Protein 3HVM (pdb70)

InterPro domains:
  IPR007466 Peptidyl-arginine deiminase, Porphyromonas-type [PF04371] (3-329)
  IPR007466 Peptidyl-arginine deiminase, Porphyromonas-type [PTHR31377] (3-329)

Organism: Helicobacter pylori (strain J99 / ATCC 700824) (NCBI:txid85963)

Solvent-accessible surface area: 13760 Å² total; per-residue (Å²): 172,50,69,22,11,0,16,67,48,188,7,100,7,0,1,0,0,2,0,2,96,95,23,77,1,39,202,37,22,163,73,0,31,112,14,0,21,74,0,0,87,17,0,24,164,29,10,138,1,11,0,1,0,16,68,104,7,91,89,0,73,93,58,1,112,121,33,119,40,28,101,27,0,82,2,30,2,25,28,2,15,0,9,5,6,6,2,4,10,0,49,46,136,66,93,45,24,6,0,15,9,19,5,23,0,18,4,118,98,94,106,16,94,44,1,62,79,0,2,133,54,0,78,80,99,38,46,10,150,56,76,40,61,118,11,106,44,28,8,1,5,0,0,4,13,10,8,11,34,10,1,3,0,0,0,25,43,1,10,66,44,150,60,11,12,80,141,49,103,70,111,21,2,42,76,9,0,90,138,19,1,9,7,128,34,17,12,45,2,51,99,5,69,7,107,22,31,41,15,39,11,2,0,1,12,0,0,1,2,5,45,103,64,0,0,0,8,0,2,5,92,72,164,143,24,90,4,53,82,19,2,51,101,0,26,85,37,1,113,94,15,78,32,73,94,154,58,82,15,97,45,12,64,2,56,11,7,161,40,50,114,30,133,112,124,115,27,9,10,9,1,0,0,0,0,0,3,1,49,84,0,0,0,0,0,19,2,136,14,134,50,18,66,109,5,32,82,37,0,94,135,52,17,140,51,98,18,43,28,7,78,0,44,14,0,1,89,58,55,10,4,0,2,13,0,0,8,12,13,27

Nearest PDB structures (foldseek):
  2cmu-assembly1_A  TM=1.002E+00  e=1.255E-71  Helicobacter pylori 26695
  1zbr-assembly1_B  TM=9.447E-01  e=1.029E-40  Porphyromonas gingivalis W83
  6nib-assembly1_A-2  TM=9.329E-01  e=1.245E-33  Medicago truncatula
  6nic-assembly2_D  TM=9.179E-01  e=2.427E-31  Medicago truncatula
  2q3u-assembly2_B  TM=9.312E-01  e=1.951E-30  Arabidopsis thaliana

Foldseek 3Di:
DKAFAALLDAFAEKEKEQDDCLEVCVVPVVVSNVQVLVLQLVQLVFHQYEYAYALPRPVSCVSFVPRPSYHYDPFHWRDIQCQFQPWGWMQDVNFIETELEAEQPLLPPDDGVRSSCVVVRCVVVPNAPGHYHYDDFATTNLQWGGQRPQEIEGECLRQVDCSTHVVDDPVRSVVCCCVVRVHPYYQYDYFFDFFLARNSRRCLQAWYAPHNQAIEGEAAPPPVDPRHPRNVSRVVSLQPDAHPVRHRGHYHYDYFADWDADPVGGTFGGGQSLWRNGHLEIETEDAPGPCRVVNQVSVVVVDPGHYHYRYFNVVRVNRDGDNSSIDTHD

Secondary structure (DSSP, 8-state):
-EEEPPTTS--SEEEEE---SSSGGGGGHHHHHHHHHHHHHHHHTTSEEEEEE-TT-HHHHHHHHT-TTEEEEE---SSS-HHHHSPEEEEETTEEEEEEEEP-HHHHTS--TTGGGHHHHHHHTT---S-EEEEEEE--GGGEEE-SSSEEEEEHHHHT-TTTSTTS-HHHHHHHHHHHH--SEEEEE-----TT--SS--GGGTEEEEETTEEEEEE---TTSTTHHHHHHHHHHHHH-B-TTSPBPEEEEEE--S--B-TT-PBP---TT--EEETTEEEEEE-S-TTHHHHHHHHHTT-SSEEEEEE-HHHHHTT--GGGG-EEE-

CATH classification: 3.75.10.10

Sequence (330 aa):
MKRMLAEFEKIQAILMAFPHEFSDWAYCIKEARESFLNIIQTIAKHAKVLVCVHTNDTIGYEMLKNLPGVEIAKVDTNDTWARDFGAISIENHGVLECLDFGFNGWGLKYPSNLDNQVNFKLKSLGFLKHPLKTMPYVLEGGSIESDGAGSILTNTQCLLEKNRNPHLNQNGIETMLKKELGAKQVLWYSYGYLKGDDTDSHTDTLARFLDKDTIVYSACEDKNDEHYTALKKMQEELKTFKKLDKTPYKLIPLEIPKAIFDENQQRLPATYVNFLLCNDALIVPTYNDPKDALILETLKQHTPLEVIGVDCNTLIKQHGSLHCVTMQLY

B-factor: mean 23.22, std 6.37, range [4.69, 60.03]

Structure (mmCIF, N/CA/C/O backbone):
data_3HVM
#
_entry.id   3HVM
#
_cell.length_a   52.082
_cell.length_b   52.082
_cell.length_c   246.398
_cell.angle_alpha   90.000
_cell.angle_beta   90.000
_cell.angle_gamma   120.000
#
_symmetry.space_group_name_H-M   'P 32 2 1'
#
loop_
_entity.id
_entity.type
_entity.pdbx_description
1 polymer 'AGMATINE DEIMINASE'
2 water water
#
loop_
_atom_site.group_PDB
_atom_site.id
_atom_site.type_symbol
_atom_site.label_atom_id
_atom_site.label_alt_id
_atom_site.label_comp_id
_atom_site.label_asym_id
_atom_site.label_entity_id
_atom_site.label_seq_id
_atom_site.pdbx_PDB_ins_code
_atom_site.Cartn_x
_atom_site.Cartn_y
_atom_site.Cartn_z
_atom_site.occupancy
_atom_site.B_iso_or_equiv
_atom_site.auth_seq_id
_atom_site.auth_comp_id
_atom_site.auth_asym_id
_atom_site.auth_atom_id
_atom_site.pdbx_PDB_model_num
ATOM 1 N N . MET A 1 1 ? -25.191 -20.606 -15.823 1.00 32.54 1 MET A N 1
ATOM 2 C CA . MET A 1 1 ? -24.643 -19.995 -17.081 1.00 32.97 1 MET A CA 1
ATOM 3 C C . MET A 1 1 ? -24.288 -18.506 -16.932 1.00 31.27 1 MET A C 1
ATOM 4 O O . MET A 1 1 ? -25.065 -17.623 -17.319 1.00 31.71 1 MET A O 1
ATOM 9 N N . LYS A 1 2 ? -23.113 -18.225 -16.392 1.00 29.49 2 LYS A N 1
ATOM 10 C CA . LYS A 1 2 ? -22.700 -16.833 -16.241 1.00 27.50 2 LYS A CA 1
ATOM 11 C C . LYS A 1 2 ? -21.720 -16.371 -17.330 1.00 26.30 2 LYS A C 1
ATOM 12 O O . LYS A 1 2 ? -21.041 -17.189 -17.940 1.00 25.89 2 LYS A O 1
ATOM 18 N N . ARG A 1 3 ? -21.691 -15.070 -17.605 1.00 23.81 3 ARG A N 1
ATOM 19 C CA . ARG A 1 3 ? -20.755 -14.528 -18.597 1.00 23.00 3 ARG A CA 1
ATOM 20 C C . ARG A 1 3 ? -20.337 -13.093 -18.245 1.00 22.50 3 ARG A C 1
ATOM 21 O O . ARG A 1 3 ? -21.138 -12.302 -17.771 1.00 23.04 3 ARG A O 1
ATOM 29 N N . MET A 1 4 ? -19.074 -12.772 -18.451 1.00 22.62 4 MET A N 1
ATOM 30 C CA . MET A 1 4 ? -18.594 -11.435 -18.158 1.00 22.69 4 MET A CA 1
ATOM 31 C C . MET A 1 4 ? -18.968 -10.607 -19.376 1.00 21.33 4 MET A C 1
ATOM 32 O O . MET A 1 4 ? -18.581 -10.952 -20.482 1.00 21.99 4 MET A O 1
ATOM 37 N N . LEU A 1 5 ? -19.776 -9.563 -19.214 1.00 20.92 5 LEU A N 1
ATOM 38 C CA . LEU A 1 5 ? -20.124 -8.748 -20.385 1.00 19.73 5 LEU A CA 1
ATOM 39 C C . LEU A 1 5 ? -18.874 -8.056 -21.003 1.00 19.78 5 LEU A C 1
ATOM 40 O O . LEU A 1 5 ? -17.955 -7.639 -20.300 1.00 21.87 5 LEU A O 1
ATOM 45 N N . ALA A 1 6 ? -18.870 -7.926 -22.316 1.00 18.85 6 ALA A N 1
ATOM 46 C CA . ALA A 1 6 ? -17.774 -7.344 -23.056 1.00 17.74 6 ALA A CA 1
ATOM 47 C C . ALA A 1 6 ? -17.963 -5.852 -23.039 1.00 17.48 6 ALA A C 1
ATOM 48 O O . ALA A 1 6 ? -19.059 -5.365 -22.838 1.00 17.19 6 ALA A O 1
ATOM 50 N N . GLU A 1 7 ? -16.872 -5.129 -23.237 1.00 18.16 7 GLU A N 1
ATOM 51 C CA . GLU A 1 7 ? -16.895 -3.653 -23.210 1.00 19.66 7 GLU A CA 1
ATOM 52 C C . GLU A 1 7 ? -17.652 -3.075 -24.422 1.00 20.13 7 GLU A C 1
ATOM 53 O O . GLU A 1 7 ? -18.305 -2.007 -24.334 1.00 20.71 7 GLU A O 1
ATOM 59 N N . PHE A 1 8 ? -17.589 -3.818 -25.528 1.00 20.97 8 PHE A N 1
ATOM 60 C CA . PHE A 1 8 ? -18.333 -3.491 -26.754 1.00 23.13 8 PHE A CA 1
ATOM 61 C C . PHE A 1 8 ? -19.851 -3.727 -26.679 1.00 23.94 8 PHE A C 1
ATOM 62 O O . PHE A 1 8 ? -20.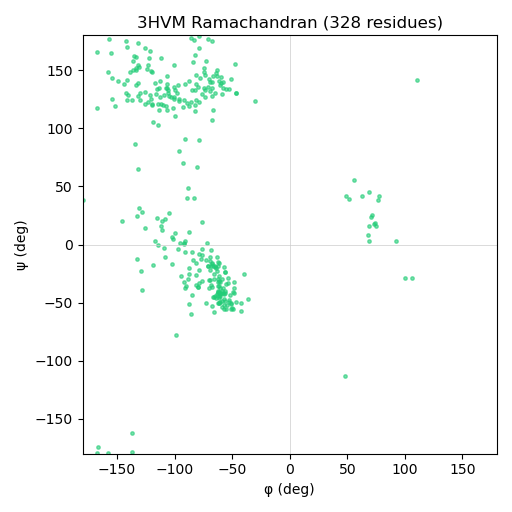547 -3.525 -27.668 1.00 26.59 8 PHE A O 1
ATOM 70 N N . GLU A 1 9 ? -20.383 -4.169 -25.534 1.00 24.23 9 GLU A N 1
ATOM 71 C CA . GLU A 1 9 ? -21.855 -4.234 -25.383 1.00 23.56 9 GLU A CA 1
ATOM 72 C C . GLU A 1 9 ? -22.366 -2.877 -24.987 1.00 23.82 9 GLU A C 1
ATOM 73 O O . GLU A 1 9 ? -21.578 -1.951 -24.832 1.00 23.17 9 GLU A O 1
ATOM 79 N N . LYS A 1 10 ? -23.699 -2.766 -24.904 1.00 24.41 10 LYS A N 1
ATOM 80 C CA . LYS A 1 10 ? -24.436 -1.574 -24.527 1.00 24.93 10 LYS A CA 1
ATOM 81 C C . LYS A 1 10 ? -24.163 -1.227 -23.070 1.00 23.54 10 LYS A C 1
ATOM 82 O O . LYS A 1 10 ? -24.516 -1.970 -22.176 1.00 24.02 10 LYS A O 1
ATOM 88 N N . ILE A 1 11 ? -23.550 -0.073 -22.860 1.00 23.37 11 ILE A N 1
ATOM 89 C CA . ILE A 1 11 ? -23.109 0.419 -21.557 1.00 22.50 11 ILE A CA 1
ATOM 90 C C . ILE A 1 11 ? -24.120 1.427 -21.036 1.00 22.64 11 ILE A C 1
ATOM 91 O O . ILE A 1 11 ? -24.537 2.254 -21.784 1.00 20.67 11 ILE A O 1
ATOM 96 N N . GLN A 1 12 ? -24.486 1.340 -19.754 1.00 23.08 12 GLN A N 1
ATOM 97 C CA . GLN A 1 12 ? -25.374 2.287 -19.088 1.00 22.52 12 GLN A CA 1
ATOM 98 C C . GLN A 1 12 ? -24.610 3.516 -18.555 1.00 21.68 12 GLN A C 1
ATOM 99 O O . GLN A 1 12 ? -25.062 4.661 -18.680 1.00 21.32 12 GLN A O 1
ATOM 105 N N . ALA A 1 13 ? -23.456 3.279 -17.942 1.00 20.41 13 ALA A N 1
ATOM 106 C CA . ALA A 1 13 ? -22.681 4.380 -17.434 1.00 18.21 13 ALA A CA 1
ATOM 107 C C . ALA A 1 13 ? -21.201 4.029 -17.335 1.00 17.17 13 ALA A C 1
ATOM 108 O O . ALA A 1 13 ? -20.764 2.847 -17.421 1.00 18.20 13 ALA A O 1
ATOM 110 N N . ILE A 1 14 ? -20.386 5.043 -17.191 1.00 15.93 14 ILE A N 1
ATOM 111 C CA . ILE A 1 14 ? -18.948 4.803 -17.071 1.00 15.07 14 ILE A CA 1
ATOM 112 C C . ILE A 1 14 ? -18.603 5.379 -15.700 1.00 15.95 14 ILE A C 1
ATOM 113 O O . ILE A 1 14 ? -18.828 6.585 -15.416 1.00 15.50 14 ILE A O 1
ATOM 118 N N . LEU A 1 15 ? -18.086 4.505 -14.851 1.00 15.48 15 LEU A N 1
ATOM 119 C CA . LEU A 1 15 ? -17.653 4.933 -13.531 1.00 15.55 15 LEU A CA 1
ATOM 120 C C . LEU A 1 15 ? -16.190 5.505 -13.578 1.00 15.30 15 LEU A C 1
ATOM 121 O O . LEU A 1 15 ? -15.284 4.905 -14.206 1.00 16.60 15 LEU A O 1
ATOM 126 N N . MET A 1 16 ? -15.995 6.650 -12.950 1.00 15.29 16 MET A N 1
ATOM 127 C CA . MET A 1 16 ? -14.687 7.341 -12.845 1.00 14.44 16 MET A CA 1
ATOM 128 C C . MET A 1 16 ? -14.469 7.862 -11.461 1.00 14.59 16 MET A C 1
ATOM 129 O O . MET A 1 16 ? -15.306 7.634 -10.584 1.00 15.00 16 MET A O 1
ATOM 134 N N . ALA A 1 17 ? -13.344 8.529 -11.244 1.00 16.08 17 ALA A N 1
ATOM 135 C CA . ALA A 1 17 ? -12.993 9.128 -9.946 1.00 16.52 17 ALA A CA 1
ATOM 136 C C . ALA A 1 17 ? -12.089 10.337 -10.200 1.00 17.41 17 ALA A C 1
ATOM 137 O O . ALA A 1 17 ? -10.948 10.191 -10.719 1.00 17.59 17 ALA A O 1
ATOM 139 N N . PHE A 1 18 ? -12.555 11.499 -9.777 1.00 16.43 18 PHE A N 1
ATOM 140 C CA . PHE A 1 18 ? -11.900 12.759 -10.121 1.00 17.75 18 PHE A CA 1
ATOM 141 C C . PHE A 1 18 ? -10.537 12.927 -9.416 1.00 18.88 18 PHE A C 1
ATOM 142 O O . PHE A 1 18 ? -10.372 12.565 -8.231 1.00 20.24 18 PHE A O 1
ATOM 150 N N . PRO A 1 19 ? -9.545 13.503 -10.111 1.00 19.42 19 PRO A N 1
ATOM 151 C CA . PRO A 1 19 ? -8.328 13.729 -9.328 1.00 20.27 19 PRO A CA 1
ATOM 152 C C . PRO A 1 19 ? -8.595 14.721 -8.204 1.00 20.27 19 PRO A C 1
ATOM 153 O O . PRO A 1 19 ? -9.401 15.628 -8.397 1.00 20.94 19 PRO A O 1
ATOM 157 N N . HIS A 1 20 ? -7.907 14.552 -7.066 1.00 20.16 20 HIS A N 1
ATOM 158 C CA . HIS A 1 20 ? -7.986 15.454 -5.918 1.00 21.42 20 HIS A CA 1
ATOM 159 C C . HIS A 1 20 ? -6.581 15.594 -5.296 1.00 22.28 20 HIS A C 1
ATOM 160 O O . HIS A 1 20 ? -5.607 14.887 -5.648 1.00 23.57 20 HIS A O 1
ATOM 167 N N . GLU A 1 21 ? -6.485 16.462 -4.316 1.00 23.61 21 GLU A N 1
ATOM 168 C CA . GLU A 1 21 ? -5.179 16.802 -3.766 1.00 24.51 21 GLU A CA 1
ATOM 169 C C . GLU A 1 21 ? -4.665 15.855 -2.673 1.00 22.80 21 GLU A C 1
ATOM 170 O O . GLU A 1 21 ? -3.504 15.947 -2.278 1.00 23.22 21 GLU A O 1
ATOM 176 N N . PHE A 1 22 ? -5.501 14.914 -2.248 1.00 22.66 22 PHE A N 1
ATOM 177 C CA . PHE A 1 22 ? -5.127 13.837 -1.283 1.00 22.36 22 PHE A CA 1
ATOM 178 C C . PHE A 1 22 ? -4.424 12.613 -1.947 1.00 22.98 22 PHE A C 1
ATOM 179 O O . PHE A 1 22 ? -4.633 11.415 -1.604 1.00 21.99 22 PHE A O 1
ATOM 187 N N . SER A 1 23 ? -3.558 12.928 -2.896 1.00 22.14 23 SER A N 1
ATOM 188 C CA . SER A 1 23 ? -2.930 11.908 -3.739 1.00 21.85 23 SER A CA 1
ATOM 189 C C . SER A 1 23 ? -1.754 12.548 -4.512 1.00 23.39 23 SER A C 1
ATOM 190 O O . SER A 1 23 ? -1.522 13.727 -4.356 1.00 22.04 23 SER A O 1
ATOM 193 N N . ASP A 1 24 ? -1.048 11.772 -5.351 1.00 24.84 24 ASP A N 1
ATOM 194 C CA . ASP A 1 24 ? 0.022 12.246 -6.241 1.00 26.09 24 ASP A CA 1
ATOM 195 C C . ASP A 1 24 ? -0.446 13.226 -7.308 1.00 26.68 24 ASP A C 1
ATOM 196 O O . ASP A 1 24 ? 0.338 14.007 -7.822 1.00 26.73 24 ASP A O 1
ATOM 201 N N . TRP A 1 25 ? -1.736 13.264 -7.623 1.00 27.27 25 TRP A N 1
ATOM 202 C CA . TRP A 1 25 ? -2.182 14.339 -8.487 1.00 26.31 25 TRP A CA 1
ATOM 203 C C . TRP A 1 25 ? -2.010 15.769 -7.896 1.00 27.59 25 TRP A C 1
ATOM 204 O O . TRP A 1 25 ? -1.911 16.754 -8.652 1.00 25.67 25 TRP A O 1
ATOM 215 N N . ALA A 1 26 ? -1.945 15.864 -6.562 1.00 27.69 26 ALA A N 1
ATOM 216 C CA . ALA A 1 26 ? -1.499 17.077 -5.868 1.00 29.28 26 ALA A CA 1
ATOM 217 C C . ALA A 1 26 ? -0.359 17.879 -6.550 1.00 29.71 26 ALA A C 1
ATOM 218 O O . ALA A 1 26 ? -0.470 19.097 -6.657 1.00 28.58 26 ALA A O 1
ATOM 220 N N . TYR A 1 27 ? 0.723 17.225 -7.012 1.00 30.53 27 TYR A N 1
ATOM 221 C CA . TYR A 1 27 ? 1.873 17.996 -7.608 1.00 30.88 27 TYR A CA 1
ATOM 222 C C . TYR A 1 27 ? 1.635 18.522 -9.047 1.00 30.94 27 TYR A C 1
ATOM 223 O O . TYR A 1 27 ? 2.600 18.840 -9.769 1.00 30.47 27 TYR A O 1
ATOM 232 N N . CYS A 1 28 ? 0.362 18.599 -9.459 1.00 29.61 28 CYS A N 1
ATOM 233 C CA . CYS A 1 28 ? -0.045 19.112 -10.779 1.00 28.70 28 CYS A CA 1
ATOM 234 C C . CYS A 1 28 ? -1.582 19.058 -10.869 1.00 26.45 28 CYS A C 1
ATOM 235 O O . CYS A 1 28 ? -2.161 18.756 -11.901 1.00 26.55 28 CYS A O 1
ATOM 238 N N . ILE A 1 29 ? -2.233 19.359 -9.761 1.00 24.91 29 ILE A N 1
ATOM 239 C CA . ILE A 1 29 ? -3.684 19.199 -9.655 1.00 24.17 29 ILE A CA 1
ATOM 240 C C . ILE A 1 29 ? -4.502 19.986 -10.700 1.00 24.59 29 ILE A C 1
ATOM 241 O O . ILE A 1 29 ? -5.523 19.472 -11.181 1.00 24.05 29 ILE A O 1
ATOM 246 N N . LYS A 1 30 ? -4.053 21.203 -11.049 1.00 24.03 30 LYS A N 1
ATOM 247 C CA . LYS A 1 30 ? -4.746 22.050 -12.033 1.00 24.33 30 LYS A CA 1
ATOM 248 C C . LYS A 1 30 ? -4.784 21.461 -13.457 1.00 24.10 30 LYS A C 1
ATOM 249 O O . LYS A 1 30 ? -5.819 21.424 -14.088 1.00 24.73 30 LYS A O 1
ATOM 255 N N . GLU A 1 31 ? -3.650 20.970 -13.936 1.00 26.18 31 GLU A N 1
ATOM 256 C CA . GLU A 1 31 ? -3.581 20.180 -15.179 1.00 26.80 31 GLU A CA 1
ATOM 257 C C . GLU A 1 31 ? -4.416 18.874 -15.131 1.00 27.16 31 GLU A C 1
ATOM 258 O O . GLU A 1 31 ? -5.104 18.478 -16.105 1.00 26.62 31 GLU A O 1
ATOM 264 N N . ALA A 1 32 ? -4.319 18.187 -13.997 1.00 26.69 32 ALA A N 1
ATOM 265 C CA . ALA A 1 32 ? -5.032 16.956 -13.800 1.00 25.88 32 ALA A CA 1
ATOM 266 C C . ALA A 1 32 ? -6.543 17.206 -13.894 1.00 24.93 32 ALA A C 1
ATOM 267 O O . ALA A 1 32 ? -7.250 16.507 -14.602 1.00 24.70 32 ALA A O 1
ATOM 269 N N . ARG A 1 33 ? -7.014 18.203 -13.146 1.00 25.17 33 ARG A N 1
ATOM 270 C CA . ARG A 1 33 ? -8.407 18.675 -13.186 1.00 24.59 33 ARG A CA 1
ATOM 271 C C . ARG A 1 33 ? -8.926 18.940 -14.604 1.00 24.27 33 ARG A C 1
ATOM 272 O O . ARG A 1 33 ? -9.974 18.412 -15.004 1.00 23.20 33 ARG A O 1
ATOM 280 N N . GLU A 1 34 ? -8.204 19.795 -15.324 1.00 24.14 34 GLU A N 1
ATOM 281 C CA . GLU A 1 34 ? -8.385 19.983 -16.789 1.00 24.90 34 GLU A CA 1
ATOM 282 C C . GLU A 1 34 ? -8.580 18.733 -17.654 1.00 24.41 34 GLU A C 1
ATOM 283 O O . GLU A 1 34 ? -9.564 18.646 -18.383 1.00 24.32 34 GLU A O 1
ATOM 289 N N . SER A 1 35 ? -7.625 17.792 -17.609 1.00 23.49 35 SER A N 1
ATOM 290 C CA . SER A 1 35 ? -7.669 16.649 -18.540 1.00 23.17 35 SER A CA 1
ATOM 291 C C . SER A 1 35 ? -8.884 15.790 -18.223 1.00 22.77 35 SER A C 1
ATOM 292 O O . SER A 1 35 ? -9.627 15.398 -19.126 1.00 22.38 35 SER A O 1
ATOM 295 N N . PHE A 1 36 ? -9.097 15.530 -16.933 1.00 21.34 36 PHE A N 1
ATOM 296 C CA . PHE A 1 36 ? -10.204 14.710 -16.486 1.00 21.25 36 PHE A CA 1
ATOM 297 C C . PHE A 1 36 ? -11.540 15.359 -16.868 1.00 20.82 36 PHE A C 1
ATOM 298 O O . PHE A 1 36 ? -12.445 14.698 -17.331 1.00 20.96 36 PHE A O 1
ATOM 306 N N . LEU A 1 37 ? -11.632 16.677 -16.732 1.00 20.73 37 LEU A N 1
ATOM 307 C CA . LEU A 1 37 ? -12.810 17.375 -17.156 1.00 20.96 37 LEU A CA 1
ATOM 308 C C . LEU A 1 37 ? -13.042 17.226 -18.665 1.00 21.09 37 LEU A C 1
ATOM 309 O O . LEU A 1 37 ? -14.199 17.052 -19.141 1.00 20.22 37 LEU A O 1
ATOM 314 N N . ASN A 1 38 ? -11.948 17.310 -19.419 1.00 21.32 38 ASN A N 1
ATOM 315 C CA . ASN A 1 38 ? -12.004 17.157 -20.871 1.00 22.09 38 ASN A CA 1
ATOM 316 C C . ASN A 1 38 ? -12.387 15.725 -21.240 1.00 22.14 38 ASN A C 1
ATOM 317 O O . ASN A 1 38 ? -13.201 15.519 -22.139 1.00 22.26 38 ASN A O 1
ATOM 322 N N . ILE A 1 39 ? -11.757 14.748 -20.573 1.00 21.49 39 ILE A N 1
ATOM 323 C CA . ILE A 1 39 ? -12.096 13.314 -20.735 1.00 21.00 39 ILE A CA 1
ATOM 324 C C . ILE A 1 39 ? -13.580 13.050 -20.379 1.00 20.44 39 ILE A C 1
ATOM 325 O O . ILE A 1 39 ? -14.328 12.444 -21.155 1.00 20.85 39 ILE A O 1
ATOM 330 N N . ILE A 1 40 ? -13.980 13.483 -19.180 1.00 19.97 40 ILE A N 1
ATOM 331 C CA . ILE A 1 40 ? -15.338 13.352 -18.695 1.00 18.64 40 ILE A CA 1
ATOM 332 C C . ILE A 1 40 ? -16.367 13.866 -19.717 1.00 19.60 40 ILE A C 1
ATOM 333 O O . ILE A 1 40 ? -17.314 13.142 -20.063 1.00 19.40 40 ILE A O 1
ATOM 338 N N . GLN A 1 41 ? -16.206 15.108 -20.170 1.00 19.70 41 GLN A N 1
ATOM 339 C CA . GLN A 1 41 ? -17.146 15.672 -21.157 1.00 21.20 41 GLN A CA 1
ATOM 340 C C . GLN A 1 41 ? -17.113 14.906 -22.498 1.00 22.27 41 GLN A C 1
ATOM 341 O O . GLN A 1 41 ? -18.157 14.597 -23.073 1.00 23.49 41 GLN A O 1
ATOM 347 N N . THR A 1 42 ? -15.929 14.544 -22.989 1.00 22.20 42 THR A N 1
ATOM 348 C CA . THR A 1 42 ? -15.874 13.675 -24.179 1.00 21.59 42 THR A CA 1
ATOM 349 C C . THR A 1 42 ? -16.744 12.392 -24.009 1.00 21.48 42 THR A C 1
ATOM 350 O O . THR A 1 42 ? -17.456 12.002 -24.912 1.00 22.59 42 THR A O 1
ATOM 354 N N . ILE A 1 43 ? -16.685 11.753 -22.848 1.00 20.15 43 ILE A N 1
ATOM 355 C CA . ILE A 1 43 ? -17.291 10.442 -22.655 1.00 20.17 43 ILE A CA 1
ATOM 356 C C . ILE A 1 43 ? -18.809 10.595 -22.425 1.00 20.70 43 ILE A C 1
ATOM 357 O O . ILE A 1 43 ? -19.620 9.773 -22.892 1.00 20.69 43 ILE A O 1
ATOM 362 N N . ALA A 1 44 ? -19.189 11.660 -21.728 1.00 21.35 44 ALA A N 1
ATOM 363 C CA . ALA A 1 44 ? -20.604 11.909 -21.403 1.00 22.08 44 ALA A CA 1
ATOM 364 C C . ALA A 1 44 ? -21.540 12.122 -22.627 1.00 22.34 44 ALA A C 1
ATOM 365 O O . ALA A 1 44 ? -22.753 11.952 -22.512 1.00 22.44 44 ALA A O 1
ATOM 367 N N . LYS A 1 45 ? -20.962 12.431 -23.789 1.00 23.43 45 LYS A N 1
ATOM 368 C CA . LYS A 1 45 ? -21.689 12.465 -25.086 1.00 23.55 45 LYS A CA 1
ATOM 369 C C . LYS A 1 45 ? -22.126 11.091 -25.606 1.00 24.02 45 LYS A C 1
ATOM 370 O O . LYS A 1 45 ? -22.919 11.027 -26.540 1.00 23.93 45 LYS A O 1
ATOM 376 N N . HIS A 1 46 ? -21.627 10.003 -24.986 1.00 23.31 46 HIS A N 1
ATOM 377 C CA . HIS A 1 46 ? -21.809 8.618 -25.455 1.00 22.82 46 HIS A CA 1
ATOM 378 C C . HIS A 1 46 ? -22.328 7.660 -24.383 1.00 23.05 46 HIS A C 1
ATOM 379 O O . HIS A 1 46 ? -22.880 6.605 -24.699 1.00 21.86 46 HIS A O 1
ATOM 386 N N . ALA A 1 47 ? -22.113 8.032 -23.111 1.00 23.13 47 ALA A N 1
ATOM 387 C CA . ALA A 1 47 ? -22.603 7.298 -21.925 1.00 23.29 47 ALA A CA 1
ATOM 388 C C . ALA A 1 47 ? -22.640 8.277 -20.764 1.00 22.81 47 ALA A C 1
ATOM 389 O O . ALA A 1 47 ? -21.861 9.223 -20.751 1.00 22.90 47 ALA A O 1
ATOM 391 N N . LYS A 1 48 ? -23.577 8.086 -19.841 1.00 22.48 48 LYS A N 1
ATOM 392 C CA . LYS A 1 48 ? -23.602 8.818 -18.566 1.00 22.87 48 LYS A CA 1
ATOM 393 C C . LYS A 1 48 ? -22.323 8.491 -17.812 1.00 21.94 48 LYS A C 1
ATOM 394 O O . LYS A 1 48 ? -21.868 7.356 -17.864 1.00 20.10 48 LYS A O 1
ATOM 400 N N . VAL A 1 49 ? -21.761 9.503 -17.153 1.00 21.12 49 VAL A N 1
ATOM 401 C CA . VAL A 1 49 ? -20.606 9.371 -16.288 1.00 20.20 49 VAL A CA 1
ATOM 402 C C . VAL A 1 49 ? -21.038 9.407 -14.798 1.00 20.58 49 VAL A C 1
ATOM 403 O O . VAL A 1 49 ? -21.724 10.334 -14.341 1.00 20.25 49 VAL A O 1
ATOM 407 N N . LEU A 1 50 ? -20.630 8.391 -14.032 1.00 20.67 50 LEU A N 1
ATOM 408 C CA . LEU A 1 50 ? -20.766 8.467 -12.568 1.00 20.42 50 LEU A CA 1
ATOM 409 C C . LEU A 1 50 ? -19.354 8.679 -12.014 1.00 18.96 50 LEU A C 1
ATOM 410 O O . LEU A 1 50 ? -18.503 7.834 -12.205 1.00 19.10 50 LEU A O 1
ATOM 415 N N . VAL A 1 51 ? -19.104 9.824 -11.377 1.00 17.85 51 VAL A N 1
ATOM 416 C CA . VAL A 1 51 ? -17.754 10.175 -10.906 1.00 17.56 51 VAL A CA 1
ATOM 417 C C . VAL A 1 51 ? -17.646 10.199 -9.376 1.00 18.12 51 VAL A C 1
ATOM 418 O O . VAL A 1 51 ? -18.426 10.856 -8.706 1.00 17.65 51 VAL A O 1
ATOM 422 N N . CYS A 1 52 ? -16.674 9.474 -8.810 1.00 17.24 52 CYS A N 1
ATOM 423 C CA . CYS A 1 52 ? -16.363 9.634 -7.399 1.00 17.81 52 CYS A CA 1
ATOM 424 C C . CYS A 1 52 ? -15.642 10.960 -7.210 1.00 17.23 52 CYS A C 1
ATOM 425 O O . CYS A 1 52 ? -14.738 11.263 -7.948 1.00 18.27 52 CYS A O 1
ATOM 428 N N . VAL A 1 53 ? -16.060 11.735 -6.234 1.00 17.53 53 VAL 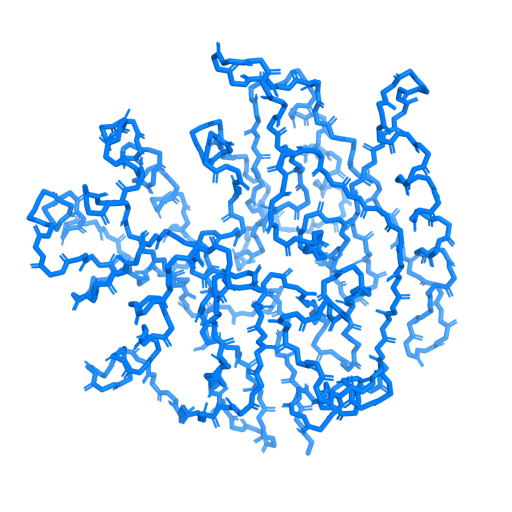A N 1
ATOM 429 C CA . VAL A 1 53 ? -15.426 12.988 -5.846 1.00 17.09 53 VAL A CA 1
ATOM 430 C C . VAL A 1 53 ? -15.150 12.831 -4.359 1.00 16.81 53 VAL A C 1
ATOM 431 O O . VAL A 1 53 ? -16.042 12.521 -3.559 1.00 17.34 53 VAL A O 1
ATOM 435 N N . HIS A 1 54 ? -13.880 12.942 -3.994 1.00 18.73 54 HIS A N 1
ATOM 436 C CA . HIS A 1 54 ? -13.457 12.819 -2.606 1.00 18.83 54 HIS A CA 1
ATOM 437 C C . HIS A 1 54 ? -14.406 13.691 -1.735 1.00 20.34 54 HIS A C 1
ATOM 438 O O . HIS A 1 54 ? -14.642 14.854 -2.069 1.00 18.72 54 HIS A O 1
ATOM 445 N N . THR A 1 55 ? -14.958 13.132 -0.649 1.00 20.30 55 THR A N 1
ATOM 446 C CA . THR A 1 55 ? -15.742 13.927 0.322 1.00 19.71 55 THR A CA 1
ATOM 447 C C . THR A 1 55 ? -15.260 15.363 0.703 1.00 20.56 55 THR A C 1
ATOM 448 O O . THR A 1 55 ? -16.086 16.231 1.039 1.00 20.36 55 THR A O 1
ATOM 452 N N . ASN A 1 56 ? -13.966 15.627 0.572 1.00 21.07 56 ASN A N 1
ATOM 453 C CA . ASN A 1 56 ? -13.358 16.907 0.873 1.00 21.24 56 ASN A CA 1
ATOM 454 C C . ASN A 1 56 ? -12.861 17.661 -0.368 1.00 21.52 56 ASN A C 1
ATOM 455 O O . ASN A 1 56 ? -12.083 18.612 -0.256 1.00 20.69 56 ASN A O 1
ATOM 460 N N . ASP A 1 57 ? -13.262 17.212 -1.562 1.00 21.15 57 ASP A N 1
ATOM 461 C CA . ASP A 1 57 ? -12.864 17.906 -2.782 1.00 20.86 57 ASP A CA 1
ATOM 462 C C . ASP A 1 57 ? -13.974 18.864 -3.225 1.00 20.29 57 ASP A C 1
ATOM 463 O O . ASP A 1 57 ? -14.792 18.546 -4.093 1.00 20.37 57 ASP A O 1
ATOM 468 N N . THR A 1 58 ? -14.000 20.028 -2.586 1.00 20.32 58 THR A N 1
ATOM 469 C CA . THR A 1 58 ? -14.955 21.104 -2.901 1.00 19.83 58 THR A CA 1
ATOM 470 C C . THR A 1 58 ? -14.791 21.601 -4.325 1.00 19.60 58 THR A C 1
ATOM 471 O O . THR A 1 58 ? -15.761 21.768 -5.065 1.00 19.69 58 THR A O 1
ATOM 475 N N . ILE A 1 59 ? -13.549 21.837 -4.710 1.00 19.56 59 ILE A N 1
ATOM 476 C CA . ILE A 1 59 ? -13.243 22.365 -6.006 1.00 20.66 59 ILE A CA 1
ATOM 477 C C . ILE A 1 59 ? -13.757 21.460 -7.117 1.00 22.23 59 ILE A C 1
ATOM 478 O O . ILE A 1 59 ? -14.403 21.913 -8.067 1.00 22.55 59 ILE A O 1
ATOM 483 N N . GLY A 1 60 ? -13.455 20.169 -6.998 1.00 22.67 60 GLY A N 1
ATOM 484 C CA . GLY A 1 60 ? -13.873 19.227 -7.994 1.00 22.71 60 GLY A CA 1
ATOM 485 C C . GLY A 1 60 ? -15.360 19.043 -8.021 1.00 22.42 60 GLY A C 1
ATOM 486 O O . GLY A 1 60 ? -15.908 18.815 -9.105 1.00 23.12 60 GLY A O 1
ATOM 487 N N . TYR A 1 61 ? -15.995 19.069 -6.840 1.00 22.21 61 TYR A N 1
ATOM 488 C CA . TYR A 1 61 ? -17.447 19.045 -6.736 1.00 23.19 61 TYR A CA 1
ATOM 489 C C . TYR A 1 61 ? -18.053 20.128 -7.628 1.00 23.29 61 TYR A C 1
ATOM 490 O O . TYR A 1 61 ? -18.923 19.838 -8.439 1.00 23.35 61 TYR A O 1
ATOM 499 N N . GLU A 1 62 ? -17.544 21.357 -7.485 1.00 23.24 62 GLU A N 1
ATOM 500 C CA . GLU A 1 62 ? -18.009 22.501 -8.232 1.00 23.45 62 GLU A CA 1
ATOM 501 C C . GLU A 1 62 ? -17.784 22.306 -9.700 1.00 24.12 62 GLU A C 1
ATOM 502 O O . GLU A 1 62 ? -18.730 22.421 -10.500 1.00 23.31 62 GLU A O 1
ATOM 508 N N . MET A 1 63 ? -16.556 21.925 -10.059 1.00 24.41 63 MET A N 1
ATOM 509 C CA . MET A 1 63 ? -16.239 21.781 -11.461 1.00 25.25 63 MET A CA 1
ATOM 510 C C . MET A 1 63 ? -17.159 20.800 -12.190 1.00 23.62 63 MET A C 1
ATOM 511 O O . MET A 1 63 ? -17.279 20.856 -13.402 1.00 23.65 63 MET A O 1
ATOM 516 N N . LEU A 1 64 ? -17.836 19.939 -11.440 1.00 22.75 64 LEU A N 1
ATOM 517 C CA . LEU A 1 64 ? -18.579 18.809 -12.017 1.00 20.61 64 LEU A CA 1
ATOM 518 C C . LEU A 1 64 ? -20.081 18.817 -11.763 1.00 19.83 64 LEU A C 1
ATOM 519 O O . LEU A 1 64 ? -20.809 18.120 -12.464 1.00 18.43 64 LEU A O 1
ATOM 524 N N . LYS A 1 65 ? -20.552 19.587 -10.776 1.00 20.34 65 LYS A N 1
ATOM 525 C CA . LYS A 1 65 ? -21.988 19.528 -10.409 1.00 19.81 65 LYS A CA 1
ATOM 526 C C . LYS A 1 65 ? -22.982 20.010 -11.481 1.00 20.54 65 LYS A C 1
ATOM 527 O O . LYS A 1 65 ? -24.174 19.656 -11.427 1.00 20.57 65 LYS A O 1
ATOM 533 N N . ASN A 1 66 ? -22.507 20.791 -12.453 1.00 21.26 66 ASN A N 1
ATOM 534 C CA . ASN A 1 66 ? -23.408 21.355 -13.492 1.00 22.06 66 ASN A CA 1
ATOM 535 C C . ASN A 1 66 ? -23.105 20.823 -14.887 1.00 23.63 66 ASN A C 1
ATOM 536 O O . ASN A 1 66 ? -23.437 21.434 -15.914 1.00 24.59 66 ASN A O 1
ATOM 541 N N . LEU A 1 67 ? -22.473 19.659 -14.921 1.00 25.17 67 LEU A N 1
ATOM 542 C CA . LEU A 1 67 ? -22.101 19.049 -16.159 1.00 25.66 67 LEU A CA 1
ATOM 543 C C . LEU A 1 67 ? -23.207 18.079 -16.637 1.00 25.83 67 LEU A C 1
ATOM 544 O O . LEU A 1 67 ? -23.485 17.064 -15.957 1.00 27.12 67 LEU A O 1
ATOM 549 N N . PRO A 1 68 ? -23.818 18.344 -17.822 1.00 24.84 68 PRO A N 1
ATOM 550 C CA . PRO A 1 68 ? -24.871 17.433 -18.305 1.00 24.31 68 PRO A CA 1
ATOM 551 C C . PRO A 1 68 ? -24.378 15.982 -18.461 1.00 24.05 68 PRO A C 1
ATOM 552 O O . PRO A 1 68 ? -23.254 15.777 -18.933 1.00 21.98 68 PRO A O 1
ATOM 556 N N . GLY A 1 69 ? -25.221 15.014 -18.075 1.00 23.29 69 GLY A N 1
ATOM 557 C CA . GLY A 1 69 ? -24.915 13.598 -18.250 1.00 23.61 69 GLY A CA 1
ATOM 558 C C . GLY A 1 69 ? -23.849 13.067 -17.276 1.00 23.99 69 GLY A C 1
ATOM 559 O O . GLY A 1 69 ? -23.238 12.013 -17.530 1.00 22.91 69 GLY A O 1
ATOM 560 N N . VAL A 1 70 ? -23.632 13.825 -16.194 1.00 23.04 70 VAL A N 1
ATOM 561 C CA . VAL A 1 70 ? -22.676 13.513 -15.112 1.00 21.63 70 VAL A CA 1
ATOM 562 C C . VAL A 1 70 ? -23.437 13.431 -13.797 1.00 21.54 70 VAL A C 1
ATOM 563 O O . VAL A 1 70 ? -24.260 14.326 -13.474 1.00 22.13 70 VAL A O 1
ATOM 567 N N . GLU A 1 71 ? -23.216 12.329 -13.082 1.00 20.65 71 GLU A N 1
ATOM 568 C CA . GLU A 1 71 ? -23.693 12.156 -11.730 1.00 22.24 71 GLU A CA 1
ATOM 569 C C . GLU A 1 71 ? -22.508 12.002 -10.760 1.00 21.35 71 GLU A C 1
ATOM 570 O O . GLU A 1 71 ? -21.503 11.333 -11.055 1.00 22.96 71 GLU A O 1
ATOM 576 N N . ILE A 1 72 ? -22.611 12.631 -9.614 1.00 19.98 72 ILE A N 1
ATOM 577 C CA . ILE A 1 72 ? -21.486 12.661 -8.709 1.00 19.84 72 ILE A CA 1
ATOM 578 C C . ILE A 1 72 ? -21.761 11.760 -7.527 1.00 19.18 72 ILE A C 1
ATOM 579 O O . ILE A 1 72 ? -22.829 11.811 -6.922 1.00 16.05 72 ILE A O 1
ATOM 584 N N . ALA A 1 73 ? -20.743 10.960 -7.177 1.00 19.05 73 ALA A N 1
ATOM 585 C CA . ALA A 1 73 ? -20.789 10.150 -5.959 1.00 18.60 73 ALA A CA 1
ATOM 586 C C . ALA A 1 73 ? -19.732 10.643 -4.998 1.00 19.36 73 ALA A C 1
ATOM 587 O O . ALA A 1 73 ? -18.544 10.645 -5.327 1.00 17.83 73 ALA A O 1
ATOM 589 N N . LYS A 1 74 ? -20.157 11.060 -3.807 1.00 19.47 74 LYS A N 1
ATOM 590 C CA . LYS A 1 74 ? -19.192 11.529 -2.797 1.00 20.85 74 LYS A CA 1
ATOM 591 C C . LYS A 1 74 ? -18.509 10.364 -2.093 1.00 19.09 74 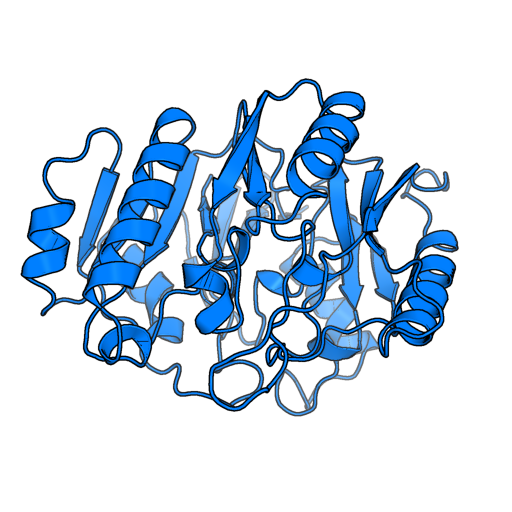LYS A C 1
ATOM 592 O O . LYS A 1 74 ? -18.983 9.884 -1.084 1.00 19.50 74 LYS A O 1
ATOM 598 N N . VAL A 1 75 ? -17.381 9.919 -2.653 1.00 18.97 75 VAL A N 1
ATOM 599 C CA . VAL A 1 75 ? -16.674 8.696 -2.222 1.00 17.63 75 VAL A CA 1
ATOM 600 C C . VAL A 1 75 ? -15.164 8.982 -2.273 1.00 18.44 75 VAL A C 1
ATOM 601 O O . VAL A 1 75 ? -14.639 9.436 -3.320 1.00 18.07 75 VAL A O 1
ATOM 605 N N . ASP A 1 76 ? -14.450 8.706 -1.168 1.00 16.64 76 ASP A N 1
ATOM 606 C CA . ASP A 1 76 ? -13.029 8.995 -1.124 1.00 17.00 76 ASP A CA 1
ATOM 607 C C . ASP A 1 76 ? -12.195 7.910 -1.898 1.00 17.15 76 ASP A C 1
ATOM 608 O O . ASP A 1 76 ? -12.486 6.713 -1.813 1.00 17.65 76 ASP A O 1
ATOM 613 N N . THR A 1 77 ? -11.124 8.311 -2.585 1.00 15.94 77 THR A N 1
ATOM 614 C CA . THR A 1 77 ? -10.257 7.362 -3.282 1.00 15.04 77 THR A CA 1
ATOM 615 C C . THR A 1 77 ? -8.746 7.674 -2.995 1.00 14.96 77 THR A C 1
ATOM 616 O O . THR A 1 77 ? -8.408 8.781 -2.561 1.00 15.85 77 THR A O 1
ATOM 620 N N . ASN A 1 78 ? -7.851 6.724 -3.214 1.00 15.18 78 ASN A N 1
ATOM 621 C CA . ASN A 1 78 ? -6.406 6.981 -3.173 1.00 15.49 78 ASN A CA 1
ATOM 622 C C . ASN A 1 78 ? -5.949 7.581 -4.493 1.00 16.14 78 ASN A C 1
ATOM 623 O O . ASN A 1 78 ? -4.980 8.307 -4.541 1.00 18.45 78 ASN A O 1
ATOM 628 N N . ASP A 1 79 ? -6.684 7.280 -5.562 1.00 17.52 79 ASP A N 1
ATOM 629 C CA . ASP A 1 79 ? -6.314 7.627 -6.919 1.00 19.30 79 ASP A CA 1
ATOM 630 C C . ASP A 1 79 ? -7.430 7.471 -7.950 1.00 17.71 79 ASP A C 1
ATOM 631 O O . ASP A 1 79 ? -8.537 7.044 -7.635 1.00 14.83 79 ASP A O 1
ATOM 636 N N . THR A 1 80 ? -7.068 7.676 -9.213 1.00 17.17 80 THR A N 1
ATOM 637 C CA . THR A 1 80 ? -8.063 7.831 -10.290 1.00 17.53 80 THR A CA 1
ATOM 638 C C . THR A 1 80 ? -8.446 6.589 -11.123 1.00 17.44 80 THR A C 1
ATOM 639 O O . THR A 1 80 ? -9.286 6.659 -12.044 1.00 15.35 80 THR A O 1
ATOM 643 N N . TRP A 1 81 ? -7.857 5.464 -10.770 1.00 17.73 81 TRP A N 1
ATOM 644 C CA . TRP A 1 81 ? -7.810 4.342 -11.653 1.00 17.21 81 TRP A CA 1
ATOM 645 C C . TRP A 1 81 ? -8.964 3.379 -11.430 1.00 17.08 81 TRP A C 1
ATOM 646 O O . TRP A 1 81 ? -8.746 2.225 -11.022 1.00 15.77 81 TRP A O 1
ATOM 657 N N . ALA A 1 82 ? -10.176 3.828 -11.816 1.00 15.42 82 ALA A N 1
ATOM 658 C CA . ALA A 1 82 ? -11.407 3.081 -11.538 1.00 15.99 82 ALA A CA 1
ATOM 659 C C . ALA A 1 82 ? -11.442 1.744 -12.282 1.00 15.41 82 ALA A C 1
ATOM 660 O O . ALA A 1 82 ? -12.239 0.906 -11.923 1.00 15.68 82 ALA A O 1
ATOM 662 N N . ARG A 1 83 ? -10.617 1.588 -13.334 1.00 15.43 83 ARG A N 1
ATOM 663 C CA . ARG A 1 83 ? -10.594 0.353 -14.140 1.00 15.53 83 ARG A CA 1
ATOM 664 C C . ARG A 1 83 ? -10.180 -0.793 -13.241 1.00 15.39 83 ARG A C 1
ATOM 665 O O . ARG A 1 83 ? -10.596 -1.917 -13.428 1.00 16.14 83 ARG A O 1
ATOM 673 N N . ASP A 1 84 ? -9.337 -0.495 -12.274 1.00 15.03 84 ASP A N 1
ATOM 674 C CA . ASP A 1 84 ? -8.687 -1.567 -11.484 1.00 15.50 84 ASP A CA 1
ATOM 675 C C . ASP A 1 84 ? -9.324 -1.741 -10.130 1.00 14.25 84 ASP A C 1
ATOM 676 O O . ASP A 1 84 ? -9.108 -2.740 -9.538 1.00 14.71 84 ASP A O 1
ATOM 681 N N . PHE A 1 85 ? -10.105 -0.763 -9.649 1.00 13.36 85 PHE A N 1
ATOM 682 C CA . PHE A 1 85 ? -10.819 -1.005 -8.405 1.00 13.71 85 PHE A CA 1
ATOM 683 C C . PHE A 1 85 ? -12.324 -1.176 -8.647 1.00 14.49 85 PHE A C 1
ATOM 684 O O . PHE A 1 85 ? -13.026 -1.570 -7.758 1.00 13.98 85 PHE A O 1
ATOM 692 N N . GLY A 1 86 ? -12.797 -0.870 -9.869 1.00 14.69 86 GLY A N 1
ATOM 693 C CA . GLY A 1 86 ? -14.190 -0.890 -10.140 1.00 13.68 86 GLY A CA 1
ATOM 694 C C . GLY A 1 86 ? -14.754 -2.257 -10.252 1.00 15.70 86 GLY A C 1
ATOM 695 O O . GLY A 1 86 ? -14.048 -3.192 -10.651 1.00 13.82 86 GLY A O 1
ATOM 696 N N . ALA A 1 87 ? -16.055 -2.366 -9.913 1.00 15.87 87 ALA A N 1
ATOM 697 C CA . ALA A 1 87 ? -16.745 -3.644 -9.928 1.00 17.17 87 ALA A CA 1
ATOM 698 C C . ALA A 1 87 ? -16.695 -4.225 -11.331 1.00 17.66 87 ALA A C 1
ATOM 699 O O . ALA A 1 87 ? -16.765 -3.466 -12.309 1.00 14.42 87 ALA A O 1
ATOM 701 N N . ILE A 1 88 ? -16.566 -5.559 -11.374 1.00 17.85 88 ILE A N 1
ATOM 702 C CA . ILE A 1 88 ? -16.621 -6.386 -12.583 1.00 19.47 88 ILE A CA 1
ATOM 703 C C . ILE A 1 88 ? -18.031 -6.978 -12.794 1.00 20.68 88 ILE A C 1
ATOM 704 O O . ILE A 1 88 ? -18.570 -7.646 -11.907 1.00 20.20 88 ILE A O 1
ATOM 709 N N . SER A 1 89 ? -18.636 -6.703 -13.961 1.00 21.17 89 SER A N 1
ATOM 710 C CA . SER A 1 89 ? -20.057 -7.000 -14.167 1.00 22.09 89 SER A CA 1
ATOM 711 C C . SER A 1 89 ? -20.220 -8.313 -14.910 1.00 22.64 89 SER A C 1
ATOM 712 O O . SER A 1 89 ? -19.532 -8.563 -15.927 1.00 23.51 89 SER A O 1
ATOM 715 N N . ILE A 1 90 ? -21.076 -9.158 -14.364 1.00 21.85 90 ILE A N 1
ATOM 716 C CA . ILE A 1 90 ? -21.428 -10.431 -15.009 1.00 22.72 90 ILE A CA 1
ATOM 717 C C . ILE A 1 90 ? -22.953 -10.445 -15.201 1.00 23.70 90 ILE A C 1
ATOM 718 O O . ILE A 1 90 ? -23.686 -9.666 -14.569 1.00 23.64 90 ILE A O 1
ATOM 723 N N . GLU A 1 91 ? -23.396 -11.202 -16.192 1.00 24.71 91 GLU A N 1
ATOM 724 C CA . GLU A 1 91 ? -24.776 -11.545 -16.325 1.00 25.64 91 GLU A CA 1
ATOM 725 C C . GLU A 1 91 ? -24.863 -12.973 -15.794 1.00 26.27 91 GLU A C 1
ATOM 726 O O . GLU A 1 91 ? -24.210 -13.890 -16.318 1.00 26.67 91 GLU A O 1
ATOM 732 N N . ASN A 1 92 ? -25.615 -13.181 -14.721 1.00 27.12 92 ASN A N 1
ATOM 733 C CA . ASN A 1 92 ? -25.629 -14.513 -14.108 1.00 27.55 92 ASN A CA 1
ATOM 734 C C . ASN A 1 92 ? -26.998 -15.169 -14.231 1.00 27.20 92 ASN A C 1
ATOM 735 O O . ASN A 1 92 ? -27.935 -14.837 -13.504 1.00 27.08 92 ASN A O 1
ATOM 740 N N . HIS A 1 93 ? -27.079 -16.097 -15.175 1.00 26.86 93 HIS A N 1
ATOM 741 C CA . HIS A 1 93 ? -28.305 -16.769 -15.542 1.00 27.37 93 HIS A CA 1
ATOM 742 C C . HIS A 1 93 ? -29.477 -15.796 -15.848 1.00 27.46 93 HIS A C 1
ATOM 743 O O . HIS A 1 93 ? -30.655 -16.055 -15.502 1.00 25.98 93 HIS A O 1
ATOM 750 N N . GLY A 1 94 ? -29.125 -14.683 -16.511 1.00 27.38 94 GLY A N 1
ATOM 751 C CA . GLY A 1 94 ? -30.094 -13.639 -16.882 1.00 27.95 94 GLY A CA 1
ATOM 752 C C . GLY A 1 94 ? -30.001 -12.363 -16.051 1.00 28.59 94 GLY A C 1
ATOM 753 O O . GLY A 1 94 ? -30.302 -11.283 -16.549 1.00 29.70 94 GLY A O 1
ATOM 754 N N . VAL A 1 95 ? -29.550 -12.478 -14.801 1.00 27.41 95 VAL A N 1
ATOM 755 C CA . VAL A 1 95 ? -29.557 -11.355 -13.858 1.00 27.19 95 VAL A CA 1
ATOM 756 C C . VAL A 1 95 ? -28.201 -10.613 -13.806 1.00 26.44 95 VAL A C 1
ATOM 757 O O . VAL A 1 95 ? -27.174 -11.252 -13.604 1.00 25.03 95 VAL A O 1
ATOM 761 N N . LEU A 1 96 ? -28.209 -9.290 -14.023 1.00 25.42 96 LEU A N 1
ATOM 762 C CA . LEU A 1 96 ? -27.020 -8.443 -13.798 1.00 25.97 96 LEU A CA 1
ATOM 763 C C . LEU A 1 96 ? -26.519 -8.551 -12.357 1.00 25.39 96 LEU A C 1
ATOM 764 O O . LEU A 1 96 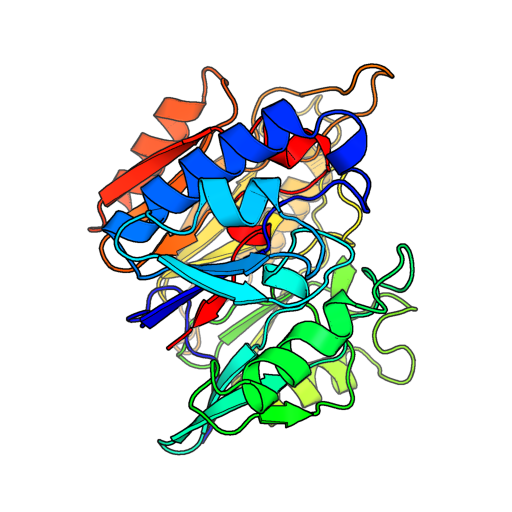? -27.310 -8.490 -11.414 1.00 24.22 96 LEU A O 1
ATOM 769 N N . GLU A 1 97 ? -25.202 -8.707 -12.217 1.00 25.00 97 GLU A N 1
ATOM 770 C CA . GLU A 1 97 ? -24.547 -8.904 -10.916 1.00 25.20 97 GLU A CA 1
ATOM 771 C C . GLU A 1 97 ? -23.213 -8.187 -10.974 1.00 23.72 97 GLU A C 1
ATOM 772 O O . GLU A 1 97 ? -22.531 -8.239 -11.991 1.00 22.51 97 GLU A O 1
ATOM 778 N N . CYS A 1 98 ? -22.865 -7.490 -9.890 1.00 22.76 98 CYS A N 1
ATOM 779 C CA . CYS A 1 98 ? -21.590 -6.785 -9.800 1.00 22.26 98 CYS A CA 1
ATOM 780 C C . CYS A 1 98 ? -20.683 -7.572 -8.882 1.00 20.82 98 CYS A C 1
ATOM 781 O O . CYS A 1 98 ? -21.123 -7.992 -7.820 1.00 20.06 98 CYS A O 1
ATOM 784 N N . LEU A 1 99 ? -19.437 -7.791 -9.295 1.00 20.23 99 LEU A N 1
ATOM 785 C CA . LEU A 1 99 ? -18.478 -8.542 -8.479 1.00 19.23 99 LEU A CA 1
ATOM 786 C C . LEU A 1 99 ? -17.452 -7.588 -7.908 1.00 18.58 99 LEU A C 1
ATOM 787 O O . LEU A 1 99 ? -16.710 -6.923 -8.644 1.00 19.70 99 LEU A O 1
ATOM 792 N N . ASP A 1 100 ? -17.409 -7.527 -6.586 1.00 17.99 100 ASP A N 1
ATOM 793 C CA . ASP A 1 100 ? -16.434 -6.701 -5.848 1.00 17.43 100 ASP A CA 1
ATOM 794 C C . ASP A 1 100 ? -15.159 -7.511 -5.544 1.00 16.81 100 ASP A C 1
ATOM 795 O O . ASP A 1 100 ? -15.040 -8.193 -4.492 1.00 16.25 100 ASP A O 1
ATOM 800 N N . PHE A 1 101 ? -14.179 -7.457 -6.456 1.00 16.14 101 PHE A N 1
ATOM 801 C CA . PHE A 1 101 ? -12.963 -8.204 -6.213 1.00 14.78 101 PHE A CA 1
ATOM 802 C C . PHE A 1 101 ? -12.093 -7.326 -5.272 1.00 15.55 101 PHE A C 1
ATOM 803 O O . PHE A 1 101 ? -12.282 -6.097 -5.174 1.00 13.26 101 PHE A O 1
ATOM 811 N N . GLY A 1 102 ? -11.111 -7.940 -4.644 1.00 14.01 102 GLY A N 1
ATOM 812 C CA . GLY A 1 102 ? -10.138 -7.172 -3.878 1.00 15.47 102 GLY A CA 1
ATOM 813 C C . GLY A 1 102 ? -9.189 -6.434 -4.807 1.00 14.97 102 GLY A C 1
ATOM 814 O O . GLY A 1 102 ? -8.586 -7.013 -5.730 1.00 14.39 102 GLY A O 1
ATOM 815 N N . PHE A 1 103 ? -9.097 -5.140 -4.584 1.00 14.38 103 PHE A N 1
ATOM 816 C CA . PHE A 1 103 ? -8.030 -4.316 -5.135 1.00 15.14 103 PHE A CA 1
ATOM 817 C C . PHE A 1 103 ? -6.951 -4.049 -4.078 1.00 15.44 103 PHE A C 1
ATOM 818 O O . PHE A 1 103 ? -7.237 -3.621 -2.928 1.00 15.16 103 PHE A O 1
ATOM 826 N N . ASN A 1 104 ? -5.706 -4.346 -4.420 1.00 15.41 104 ASN A N 1
ATOM 827 C CA . ASN A 1 104 ? -4.688 -4.253 -3.358 1.00 14.06 104 ASN A CA 1
ATOM 828 C C . ASN A 1 104 ? -3.474 -3.408 -3.718 1.00 13.28 104 ASN A C 1
ATOM 829 O O . ASN A 1 104 ? -2.378 -3.683 -3.261 1.00 13.28 104 ASN A O 1
ATOM 834 N N . GLY A 1 105 ? -3.666 -2.434 -4.597 1.00 12.81 105 GLY A N 1
ATOM 835 C CA . GLY A 1 105 ? -2.538 -1.493 -4.956 1.00 12.45 105 GLY A CA 1
ATOM 836 C C . GLY A 1 105 ? -1.538 -2.136 -5.892 1.00 13.69 105 GLY A C 1
ATOM 837 O O . GLY A 1 105 ? -0.302 -1.890 -5.775 1.00 14.74 105 GLY A O 1
ATOM 838 N N . TRP A 1 106 ? -2.052 -2.931 -6.835 1.00 12.33 106 TRP A N 1
ATOM 839 C CA . TRP A 1 106 ? -1.216 -3.649 -7.846 1.00 14.84 106 TRP A CA 1
ATOM 840 C C . TRP A 1 106 ? -0.117 -4.558 -7.210 1.00 15.05 106 TRP A C 1
ATOM 841 O O . TRP A 1 106 ? 1.101 -4.453 -7.485 1.00 12.41 106 TRP A O 1
ATOM 852 N N . GLY A 1 107 ? -0.591 -5.446 -6.358 1.00 14.31 107 GLY A N 1
ATOM 853 C CA . GLY A 1 107 ? 0.269 -6.399 -5.671 1.00 14.32 107 GLY A CA 1
ATOM 854 C C . GLY A 1 107 ? 0.948 -5.622 -4.537 1.00 14.08 107 GLY A C 1
ATOM 855 O O . GLY A 1 107 ? 2.156 -5.773 -4.351 1.00 14.56 107 GLY A O 1
ATOM 856 N N . LEU A 1 108 ? 0.183 -4.761 -3.854 1.00 12.66 108 LEU A N 1
ATOM 857 C CA . LEU A 1 108 ? 0.582 -4.098 -2.603 1.00 13.90 108 LEU A CA 1
ATOM 858 C C . LEU A 1 108 ? 1.651 -3.021 -2.771 1.00 14.50 108 LEU A C 1
ATOM 859 O O . LEU A 1 108 ? 2.358 -2.714 -1.821 1.00 12.67 108 LEU A O 1
ATOM 864 N N . LYS A 1 109 ? 1.763 -2.409 -3.949 1.00 14.69 109 LYS A N 1
ATOM 865 C CA . LYS A 1 109 ? 2.870 -1.455 -4.126 1.00 14.06 109 LYS A CA 1
ATOM 866 C C . LYS A 1 109 ? 2.512 -0.060 -3.684 1.00 14.95 109 LYS A C 1
ATOM 867 O O . LYS A 1 109 ? 3.395 0.728 -3.386 1.00 15.87 109 LYS A O 1
ATOM 873 N N . TYR A 1 110 ? 1.223 0.252 -3.704 1.00 14.28 110 TYR A N 1
ATOM 874 C CA . TYR A 1 110 ? 0.698 1.563 -3.398 1.00 16.10 110 TYR A CA 1
ATOM 875 C C . TYR A 1 110 ? -0.438 1.377 -2.386 1.00 15.81 110 TYR A C 1
ATOM 876 O O . TYR A 1 110 ? -1.090 0.372 -2.424 1.00 15.33 110 TYR A O 1
ATOM 885 N N . PRO A 1 111 ? -0.714 2.385 -1.545 1.00 16.75 111 PRO A N 1
ATOM 886 C CA . PRO A 1 111 ? -1.969 2.435 -0.767 1.00 15.77 111 PRO A CA 1
ATOM 887 C C . PRO A 1 111 ? -3.324 2.283 -1.563 1.00 15.66 111 PRO A C 1
ATOM 888 O O . PRO A 1 111 ? -3.529 2.816 -2.638 1.00 14.95 111 PRO A O 1
ATOM 892 N N . SER A 1 112 ? -4.217 1.460 -1.056 1.00 15.11 112 SER A N 1
ATOM 893 C CA . SER A 1 112 ? -5.431 1.166 -1.780 1.00 15.24 112 SER A CA 1
ATOM 894 C C . SER A 1 112 ? -6.559 0.959 -0.807 1.00 14.85 112 SER A C 1
ATOM 895 O O . SER A 1 112 ? -7.519 0.334 -1.163 1.00 15.33 112 SER A O 1
ATOM 898 N N . ASN A 1 113 ? -6.411 1.468 0.434 1.00 14.88 113 ASN A N 1
ATOM 899 C CA . ASN A 1 113 ? -7.410 1.326 1.486 1.00 15.80 113 ASN A CA 1
ATOM 900 C C . ASN A 1 113 ? -8.762 1.980 1.125 1.00 15.48 113 ASN A C 1
ATOM 901 O O . ASN A 1 113 ? -9.786 1.504 1.531 1.00 17.37 113 ASN A O 1
ATOM 906 N N . LEU A 1 114 ? -8.734 3.052 0.356 1.00 15.58 114 LEU A N 1
ATOM 907 C CA . LEU A 1 114 ? -9.930 3.732 -0.089 1.00 16.96 114 LEU A CA 1
ATOM 908 C C . LEU A 1 114 ? -10.471 3.138 -1.389 1.00 17.29 114 LEU A C 1
ATOM 909 O O . LEU A 1 114 ? -11.624 2.712 -1.436 1.00 18.36 114 LEU A O 1
ATOM 914 N N . ASP A 1 115 ? -9.603 3.010 -2.402 1.00 17.19 115 ASP A N 1
ATOM 915 C CA . ASP A 1 115 ? -9.956 2.382 -3.691 1.00 16.87 115 ASP A CA 1
ATOM 916 C C . ASP A 1 115 ? -10.701 1.056 -3.505 1.00 16.02 115 ASP A C 1
ATOM 917 O O . ASP A 1 115 ? -11.722 0.792 -4.179 1.00 14.61 115 ASP A O 1
ATOM 922 N N . ASN A 1 116 ? -10.150 0.189 -2.654 1.00 15.53 116 ASN A N 1
ATOM 923 C CA . ASN A 1 116 ? -10.739 -1.125 -2.467 1.00 15.32 116 ASN A CA 1
ATOM 924 C C . ASN A 1 116 ? -12.205 -1.088 -1.987 1.00 15.21 116 ASN A C 1
ATOM 925 O O . ASN A 1 116 ? -12.947 -2.039 -2.233 1.00 15.70 116 ASN A O 1
ATOM 930 N N . GLN A 1 117 ? -12.567 -0.034 -1.248 1.00 15.61 117 GLN A N 1
ATOM 931 C CA . GLN A 1 117 ? -13.909 0.163 -0.598 1.00 16.70 117 GLN A CA 1
ATOM 932 C C . GLN A 1 117 ? -14.895 0.915 -1.496 1.00 15.92 117 GLN A C 1
ATOM 933 O O . GLN A 1 117 ? -16.118 1.049 -1.146 1.00 14.27 117 GLN A O 1
ATOM 939 N N . VAL A 1 118 ? -14.395 1.396 -2.643 1.00 14.29 118 VAL A N 1
ATOM 940 C CA . VAL A 1 118 ? -15.249 2.171 -3.563 1.00 14.49 118 VAL A CA 1
ATOM 941 C C . VAL A 1 118 ? -16.589 1.482 -3.912 1.00 14.77 118 VAL A C 1
ATOM 942 O O . VAL A 1 118 ? -17.639 2.104 -3.722 1.00 13.98 118 VAL A O 1
ATOM 946 N N . ASN A 1 119 ? -16.564 0.238 -4.422 1.00 14.10 119 ASN A N 1
ATOM 947 C CA . ASN A 1 119 ? -17.816 -0.457 -4.783 1.00 15.51 119 ASN A CA 1
ATOM 948 C C . ASN A 1 119 ? -18.741 -0.580 -3.614 1.00 15.89 119 ASN A C 1
ATOM 949 O O . ASN A 1 119 ? -19.988 -0.421 -3.741 1.00 16.50 119 ASN A O 1
ATOM 954 N N . PHE A 1 120 ? -18.147 -0.905 -2.458 1.00 16.16 120 PHE A N 1
ATOM 955 C CA . PHE A 1 120 ? -18.965 -1.001 -1.236 1.00 17.43 120 PHE A CA 1
ATOM 956 C C . PHE A 1 120 ? -19.761 0.273 -0.967 1.00 17.89 120 PHE A C 1
ATOM 957 O O . PHE A 1 120 ? -20.994 0.251 -0.740 1.00 18.04 120 PHE A O 1
ATOM 965 N N . LYS A 1 121 ? -19.060 1.404 -0.962 1.00 17.45 121 LYS A N 1
ATOM 966 C CA . LYS A 1 121 ? -19.700 2.681 -0.742 1.00 18.54 121 LYS A CA 1
ATOM 967 C C . LYS A 1 121 ? -20.768 2.965 -1.834 1.00 19.17 121 LYS A C 1
ATOM 968 O O . LYS A 1 121 ? -21.912 3.370 -1.519 1.00 20.68 121 LYS A O 1
ATOM 974 N N . LEU A 1 122 ? -20.454 2.704 -3.106 1.00 17.49 122 LEU A N 1
ATOM 975 C CA . LEU A 1 122 ? -21.402 3.086 -4.177 1.00 17.62 122 LEU A CA 1
ATOM 976 C C . LEU A 1 122 ? -22.743 2.365 -4.035 1.00 17.38 122 LEU A C 1
ATOM 977 O O . LEU A 1 122 ? -23.825 2.898 -4.355 1.00 19.82 122 LEU A O 1
ATOM 982 N N . LYS A 1 123 ? -22.648 1.135 -3.589 1.00 18.19 123 LYS A N 1
ATOM 983 C CA . LYS A 1 123 ? -23.761 0.240 -3.412 1.00 17.66 123 LYS A CA 1
ATOM 984 C C . LYS A 1 123 ? -24.566 0.698 -2.193 1.00 18.78 123 LYS A C 1
ATOM 985 O O . LYS A 1 123 ? -25.790 0.902 -2.291 1.00 16.73 123 LYS A O 1
ATOM 991 N N . SER A 1 124 ? -23.872 0.924 -1.067 1.00 19.17 124 SER A N 1
ATOM 992 C CA . SER A 1 124 ? -24.531 1.423 0.124 1.00 21.18 124 SER A CA 1
ATOM 993 C C . SER A 1 124 ? -25.177 2.805 -0.091 1.00 21.80 124 SER A C 1
ATOM 994 O O . SER A 1 124 ? -26.133 3.146 0.636 1.00 23.34 124 SER A O 1
ATOM 997 N N . LEU A 1 125 ? -24.646 3.597 -1.031 1.00 21.17 125 LEU A N 1
ATOM 998 C CA . LEU A 1 125 ? -25.174 4.934 -1.310 1.00 22.48 125 LEU A CA 1
ATOM 999 C C . LEU A 1 125 ? -26.249 4.901 -2.419 1.00 22.31 125 LEU A C 1
ATOM 1000 O O . LEU A 1 125 ? -26.756 5.945 -2.823 1.00 24.00 125 LEU A O 1
ATOM 1005 N N . GLY A 1 126 ? -26.539 3.693 -2.901 1.00 22.65 126 GLY A N 1
ATOM 1006 C CA . GLY A 1 126 ? -27.552 3.397 -3.894 1.00 23.08 126 GLY A CA 1
ATOM 1007 C C . GLY A 1 126 ? -27.199 3.776 -5.315 1.00 23.62 126 GLY A C 1
ATOM 1008 O O . GLY A 1 126 ? -28.085 3.856 -6.173 1.00 24.58 126 GLY A O 1
ATOM 1009 N N . PHE A 1 127 ? -25.925 4.025 -5.592 1.00 23.17 127 PHE A N 1
ATOM 1010 C CA . PHE A 1 127 ? -25.531 4.344 -6.968 1.00 22.51 127 PHE A CA 1
ATOM 1011 C C . PHE A 1 127 ? -25.422 3.126 -7.878 1.00 22.55 127 PHE A C 1
ATOM 1012 O O . PHE A 1 127 ? -25.664 3.256 -9.083 1.00 22.46 127 PHE A O 1
ATOM 1020 N N . LEU A 1 128 ? -25.019 1.973 -7.328 1.00 21.85 128 LEU A N 1
ATOM 1021 C CA . LEU A 1 128 ? -24.986 0.692 -8.061 1.00 22.65 128 LEU A CA 1
ATOM 1022 C C . LEU A 1 128 ? -26.295 -0.078 -7.893 1.00 25.30 128 LEU A C 1
ATOM 1023 O O . LEU A 1 128 ? -26.681 -0.383 -6.762 1.00 24.98 128 LEU A O 1
ATOM 1028 N N . LYS A 1 129 ? -26.947 -0.433 -8.999 1.00 26.96 129 LYS A N 1
ATOM 1029 C CA . LYS A 1 129 ? -28.363 -0.811 -8.908 1.00 29.11 129 LYS A CA 1
ATOM 1030 C C . LYS A 1 129 ? -28.605 -2.325 -8.927 1.00 28.58 129 LYS A C 1
ATOM 1031 O O . LYS A 1 129 ? -29.762 -2.771 -8.937 1.00 30.51 129 LYS A O 1
ATOM 1037 N N . HIS A 1 130 ? -27.528 -3.099 -8.919 1.00 27.12 130 HIS A N 1
ATOM 1038 C CA . HIS A 1 130 ? -27.605 -4.551 -9.041 1.00 25.57 130 HIS A CA 1
ATOM 1039 C C . HIS A 1 130 ? -26.962 -5.180 -7.828 1.00 24.32 130 HIS A C 1
ATOM 1040 O O . HIS A 1 130 ? -26.331 -4.472 -7.090 1.00 23.54 130 HIS A O 1
ATOM 1047 N N . PRO A 1 131 ? -27.166 -6.501 -7.590 1.00 24.03 131 PRO A N 1
ATOM 1048 C CA . PRO A 1 131 ? -26.494 -7.137 -6.442 1.00 23.43 131 PRO A CA 1
ATOM 1049 C C . PRO A 1 131 ? -24.926 -7.071 -6.487 1.00 22.92 131 PRO A C 1
ATOM 1050 O O . PRO A 1 131 ? -24.322 -7.255 -7.532 1.00 22.43 131 PRO A O 1
ATOM 1054 N N . LEU A 1 132 ? -24.303 -6.810 -5.344 1.00 22.22 132 LEU A N 1
ATOM 1055 C CA . LEU A 1 132 ? -22.861 -6.648 -5.272 1.00 21.91 132 LEU A CA 1
ATOM 1056 C C . LEU A 1 132 ? -22.292 -7.844 -4.475 1.00 22.59 132 LEU A C 1
ATOM 1057 O O . LEU A 1 132 ? -22.667 -8.090 -3.329 1.00 21.78 132 LEU A O 1
ATOM 1062 N N . LYS A 1 133 ? -21.407 -8.604 -5.093 1.00 22.83 133 LYS A N 1
ATOM 1063 C CA . LYS A 1 133 ? -20.863 -9.791 -4.426 1.00 24.34 133 LYS A CA 1
ATOM 1064 C C . LYS A 1 133 ? -19.440 -9.455 -4.018 1.00 23.40 133 LYS A C 1
ATOM 1065 O O . LYS A 1 133 ? -18.702 -8.875 -4.797 1.00 23.02 133 LYS A O 1
ATOM 1071 N N . THR A 1 134 ? -19.108 -9.725 -2.764 1.00 23.51 134 THR A N 1
ATOM 1072 C CA . THR A 1 134 ? -17.738 -9.584 -2.252 1.00 24.28 134 THR A CA 1
ATOM 1073 C C . THR A 1 134 ? -16.966 -10.849 -2.664 1.00 24.40 134 THR A C 1
ATOM 1074 O O . THR A 1 134 ? -17.404 -11.974 -2.373 1.00 24.37 134 THR A O 1
ATOM 1078 N N . MET A 1 135 ? -15.853 -10.655 -3.368 1.00 23.67 135 MET A N 1
ATOM 1079 C CA . MET A 1 135 ? -15.078 -11.747 -3.933 1.00 24.51 135 MET A CA 1
ATOM 1080 C C . MET A 1 135 ? -13.788 -11.928 -3.114 1.00 24.73 135 MET A C 1
ATOM 1081 O O . MET A 1 135 ? -13.139 -10.937 -2.764 1.00 25.53 135 MET A O 1
ATOM 1086 N N . PRO A 1 136 ? -13.442 -13.187 -2.767 1.00 23.81 136 PRO A N 1
ATOM 1087 C CA . PRO A 1 136 ? -12.267 -13.428 -1.948 1.00 23.22 136 PRO A CA 1
ATOM 1088 C C . PRO A 1 136 ? -11.006 -13.604 -2.783 1.00 23.56 136 PRO A C 1
ATOM 1089 O O . PRO A 1 136 ? -10.184 -14.451 -2.448 1.00 24.96 136 PRO A O 1
ATOM 1093 N N . TYR A 1 137 ? -10.842 -12.813 -3.847 1.00 21.71 137 TYR A N 1
ATOM 1094 C CA . TYR A 1 137 ? -9.670 -12.911 -4.713 1.00 20.13 137 TYR A CA 1
ATOM 1095 C C . TYR A 1 137 ? -9.216 -11.520 -5.064 1.00 18.77 137 TYR A C 1
ATOM 1096 O O . TYR A 1 137 ? -10.031 -10.588 -5.190 1.00 17.62 137 TYR A O 1
ATOM 1105 N N . VAL A 1 138 ? -7.918 -11.371 -5.254 1.00 16.70 138 VAL A N 1
ATOM 1106 C CA . VAL A 1 138 ? -7.408 -10.087 -5.720 1.00 14.85 138 VAL A CA 1
ATOM 1107 C C . VAL A 1 138 ? -7.484 -10.062 -7.255 1.00 14.01 138 VAL A C 1
ATOM 1108 O O . VAL A 1 138 ? -6.997 -10.973 -7.928 1.00 12.36 138 VAL A O 1
ATOM 1112 N N . LEU A 1 139 ? -8.192 -9.076 -7.821 1.00 13.72 139 LEU A N 1
ATOM 1113 C CA . LEU A 1 139 ? -8.275 -8.985 -9.262 1.00 13.72 139 LEU A CA 1
ATOM 1114 C C . LEU A 1 139 ? -8.535 -7.578 -9.700 1.00 15.15 139 LEU A C 1
ATOM 1115 O O . LEU A 1 139 ? -9.540 -6.980 -9.283 1.00 14.77 139 LEU A O 1
ATOM 1120 N N . GLU A 1 140 ? -7.657 -7.075 -10.584 1.00 13.47 140 GLU A N 1
ATOM 1121 C CA . GLU A 1 140 ? -7.895 -5.804 -11.246 1.00 13.46 140 GLU A CA 1
ATOM 1122 C C . GLU A 1 140 ? -8.634 -5.960 -12.579 1.00 13.37 140 GLU A C 1
ATOM 1123 O O . GLU A 1 140 ? -8.266 -6.809 -13.425 1.00 12.21 140 GLU A O 1
ATOM 1129 N N . GLY A 1 141 ? -9.599 -5.060 -12.824 1.00 12.58 141 GLY A N 1
ATOM 1130 C CA . GLY A 1 141 ? -10.313 -5.064 -14.078 1.00 13.25 141 GLY A CA 1
ATOM 1131 C C . GLY A 1 141 ? -9.462 -4.802 -15.307 1.00 14.19 141 GLY A C 1
ATOM 1132 O O . GLY A 1 141 ? -9.768 -5.322 -16.406 1.00 14.22 141 GLY A O 1
ATOM 1133 N N . GLY A 1 142 ? -8.370 -4.031 -15.169 1.00 15.14 142 GLY A N 1
ATOM 1134 C CA . GLY A 1 142 ? -7.423 -3.888 -16.318 1.00 15.83 142 GLY A CA 1
ATOM 1135 C C . GLY A 1 142 ? -6.615 -5.157 -16.668 1.00 16.18 142 GLY A C 1
ATOM 1136 O O . GLY A 1 142 ? -5.980 -5.203 -17.719 1.00 17.16 142 GLY A O 1
ATOM 1137 N N . SER A 1 143 ? -6.587 -6.155 -15.778 1.00 16.26 143 SER A N 1
ATOM 1138 C CA . SER A 1 143 ? -5.779 -7.373 -15.977 1.00 15.53 143 SER A CA 1
ATOM 1139 C C . SER A 1 143 ? -6.386 -8.434 -16.859 1.00 16.85 143 SER A C 1
ATOM 1140 O O . SER A 1 143 ? -5.651 -9.374 -17.290 1.00 18.51 143 SER A O 1
ATOM 1143 N N . ILE A 1 144 ? -7.700 -8.320 -17.096 1.00 16.98 144 ILE A N 1
ATOM 1144 C CA . ILE A 1 144 ? -8.491 -9.312 -17.841 1.00 17.88 144 ILE A CA 1
ATOM 1145 C C . ILE A 1 144 ? -9.394 -8.661 -18.938 1.00 17.46 144 ILE A C 1
ATOM 1146 O O . ILE A 1 144 ? -9.740 -7.480 -18.850 1.00 15.38 144 ILE A O 1
ATOM 1151 N N . GLU A 1 145 ? -9.724 -9.450 -19.971 1.00 17.02 145 GLU A N 1
ATOM 1152 C CA . GLU A 1 145 ? -10.589 -8.990 -21.092 1.00 18.26 145 GLU A CA 1
ATOM 1153 C C . GLU A 1 145 ? -11.637 -10.019 -21.403 1.00 19.15 145 GLU A C 1
ATOM 1154 O O . GLU A 1 145 ? -11.351 -11.215 -21.431 1.00 19.22 145 GLU A O 1
ATOM 1160 N N . SER A 1 146 ? -12.869 -9.576 -21.631 1.00 19.27 146 SER A N 1
ATOM 1161 C CA . SER A 1 146 ? -13.931 -10.522 -21.981 1.00 20.62 146 SER A CA 1
ATOM 1162 C C . SER A 1 146 ? -14.345 -10.239 -23.423 1.00 20.18 146 SER A C 1
ATOM 1163 O O . SER A 1 146 ? -14.389 -9.078 -23.822 1.00 19.85 146 SER A O 1
ATOM 1166 N N . ASP A 1 147 ? -14.613 -11.292 -24.190 1.00 20.02 147 ASP A N 1
ATOM 1167 C CA . ASP A 1 147 ? -15.354 -11.136 -25.434 1.00 21.37 147 ASP A CA 1
ATOM 1168 C C . ASP A 1 147 ? -16.884 -11.285 -25.296 1.00 20.88 147 ASP A C 1
ATOM 1169 O O . ASP A 1 147 ? -17.599 -11.255 -26.317 1.00 21.27 147 ASP A O 1
ATOM 1174 N N . GLY A 1 148 ? -17.367 -11.471 -24.067 1.00 20.08 148 GLY A N 1
ATOM 1175 C CA . GLY A 1 148 ? -18.792 -11.704 -23.798 1.00 21.99 148 GLY A CA 1
ATOM 1176 C C . GLY A 1 148 ? -19.349 -13.038 -24.273 1.00 23.26 148 GLY A C 1
ATOM 1177 O O . GLY A 1 148 ? -20.547 -13.309 -24.121 1.00 24.75 148 GLY A O 1
ATOM 1178 N N . ALA A 1 149 ? -18.489 -13.886 -24.832 1.00 24.23 149 ALA A N 1
ATOM 1179 C CA . ALA A 1 149 ? -18.930 -15.149 -25.434 1.00 25.12 149 ALA A CA 1
ATOM 1180 C C . ALA A 1 149 ? -18.061 -16.279 -24.916 1.00 24.83 149 ALA A C 1
ATOM 1181 O O . ALA A 1 149 ? -17.799 -17.271 -25.602 1.00 26.37 149 ALA A O 1
ATOM 1183 N N . GLY A 1 150 ? -17.600 -16.126 -23.688 1.00 25.53 150 GLY A N 1
ATOM 1184 C CA . GLY A 1 150 ? -16.878 -17.187 -23.006 1.00 25.06 150 GLY A CA 1
ATOM 1185 C C . GLY A 1 150 ? -15.369 -17.235 -23.096 1.00 25.18 150 GLY A C 1
ATOM 1186 O O . GLY A 1 150 ? -14.762 -18.183 -22.592 1.00 24.41 150 GLY A O 1
ATOM 1187 N N . SER A 1 151 ? -14.746 -16.258 -23.753 1.00 24.24 151 SER A N 1
ATOM 1188 C CA . SER A 1 151 ? -13.269 -16.204 -23.801 1.00 23.23 151 SER A CA 1
ATOM 1189 C C . SER A 1 151 ? -12.733 -15.043 -22.945 1.00 23.00 151 SER A C 1
ATOM 1190 O O . SER A 1 151 ? -13.195 -13.908 -23.066 1.00 21.59 151 SER A O 1
ATOM 1193 N N . ILE A 1 152 ? -11.779 -15.337 -22.060 1.00 23.24 152 ILE A N 1
ATOM 1194 C CA . ILE A 1 152 ? -11.130 -14.293 -21.253 1.00 22.45 152 ILE A CA 1
ATOM 1195 C C . ILE A 1 152 ? -9.687 -14.312 -21.685 1.00 21.65 152 ILE A C 1
ATOM 1196 O O . ILE A 1 152 ? -9.055 -15.383 -21.759 1.00 19.67 152 ILE A O 1
ATOM 1201 N N . LEU A 1 153 ? -9.186 -13.128 -22.007 1.00 20.07 153 LEU A N 1
ATOM 1202 C CA . LEU A 1 153 ? -7.820 -12.946 -22.412 1.00 20.57 153 LEU A CA 1
ATOM 1203 C C . LEU A 1 153 ? -7.096 -12.311 -21.224 1.00 20.36 153 LEU A C 1
ATOM 1204 O O . LEU A 1 153 ? -7.490 -11.238 -20.726 1.00 18.93 153 LEU A O 1
ATOM 1209 N N . THR A 1 154 ? -5.991 -12.907 -20.817 1.00 20.27 154 THR A N 1
ATOM 1210 C CA . THR A 1 154 ? -5.236 -12.316 -19.707 1.00 20.53 154 THR A CA 1
ATOM 1211 C C . THR A 1 154 ? -3.802 -12.846 -19.825 1.00 20.67 154 THR A C 1
ATOM 1212 O O . THR A 1 154 ? -3.489 -13.572 -20.762 1.00 18.58 154 THR A O 1
ATOM 1216 N N . ASN A 1 155 ? -2.920 -12.448 -18.911 1.00 20.81 155 ASN A N 1
ATOM 1217 C CA . ASN A 1 155 ? -1.550 -12.913 -18.961 1.00 19.92 155 ASN A CA 1
ATOM 1218 C C . ASN A 1 155 ? -1.008 -13.427 -17.623 1.00 20.37 155 ASN A C 1
ATOM 1219 O O . ASN A 1 155 ? -1.652 -13.290 -16.577 1.00 19.99 155 ASN A O 1
ATOM 1224 N N . THR A 1 156 ? 0.205 -13.984 -17.649 1.00 21.03 156 THR A N 1
ATOM 1225 C CA . THR A 1 156 ? 0.872 -14.498 -16.408 1.00 22.01 156 THR A CA 1
ATOM 1226 C C . THR A 1 156 ? 1.712 -13.459 -15.635 1.00 21.78 156 THR A C 1
ATOM 1227 O O . THR A 1 156 ? 1.868 -13.561 -14.405 1.00 22.04 156 THR A O 1
ATOM 1231 N N . GLN A 1 157 ? 2.267 -12.482 -16.367 1.00 21.96 157 GLN A N 1
ATOM 1232 C CA . GLN A 1 157 ? 2.949 -11.286 -15.806 1.00 21.23 157 GLN A CA 1
ATOM 1233 C C . GLN A 1 157 ? 2.138 -10.751 -14.635 1.00 21.41 157 GLN A C 1
ATOM 1234 O O . GLN A 1 157 ? 2.686 -10.530 -13.537 1.00 21.66 157 GLN A O 1
ATOM 1240 N N . CYS A 1 158 ? 0.835 -10.567 -14.868 1.00 20.04 158 CYS A N 1
ATOM 1241 C CA . CYS A 1 158 ? -0.080 -10.013 -13.841 1.00 19.27 158 CYS A CA 1
ATOM 1242 C C . CYS A 1 158 ? -0.648 -11.064 -12.883 1.00 18.99 158 CYS A C 1
ATOM 1243 O O . CYS A 1 158 ? -0.429 -11.006 -11.668 1.00 18.29 158 CYS A O 1
ATOM 1246 N N . LEU A 1 159 ? -1.370 -12.045 -13.449 1.00 17.70 159 LEU A N 1
ATOM 1247 C CA . LEU A 1 159 ? -2.171 -12.964 -12.660 1.00 17.19 159 LEU A CA 1
ATOM 1248 C C . LEU A 1 159 ? -1.344 -13.909 -11.728 1.00 18.20 159 LEU A C 1
ATOM 1249 O O . LEU A 1 159 ? -1.845 -14.378 -10.721 1.00 18.75 159 LEU A O 1
ATOM 1254 N N . LEU A 1 160 ? -0.098 -14.185 -12.070 1.00 18.64 160 LEU A N 1
ATOM 1255 C CA . LEU A 1 160 ? 0.730 -15.103 -11.262 1.00 18.12 160 LEU A CA 1
ATOM 1256 C C . LEU A 1 160 ? 1.719 -14.358 -10.384 1.00 18.79 160 LEU A C 1
ATOM 1257 O O . LEU A 1 160 ? 2.636 -14.965 -9.787 1.00 21.43 160 LEU A O 1
ATOM 1262 N N . GLU A 1 161 ? 1.614 -13.047 -10.361 1.00 16.95 161 GLU A N 1
ATOM 1263 C CA . GLU A 1 161 ? 2.402 -12.263 -9.455 1.00 19.12 161 GLU A CA 1
ATOM 1264 C C . GLU A 1 161 ? 2.133 -12.606 -7.981 1.00 19.49 161 GLU A C 1
ATOM 1265 O O . GLU A 1 161 ? 0.983 -12.896 -7.602 1.00 18.62 161 GLU A O 1
ATOM 1271 N N . LYS A 1 162 ? 3.242 -12.701 -7.193 1.00 20.13 162 LYS A N 1
ATOM 1272 C CA . LYS A 1 162 ? 3.254 -13.233 -5.834 1.00 19.77 162 LYS A CA 1
ATOM 1273 C C . LYS A 1 162 ? 2.414 -12.493 -4.832 1.00 19.55 162 LYS A C 1
ATOM 1274 O O . LYS A 1 162 ? 2.138 -13.018 -3.762 1.00 21.00 162 LYS A O 1
ATOM 1280 N N . ASN A 1 163 ? 2.016 -11.282 -5.164 1.00 17.13 163 ASN A N 1
ATOM 1281 C CA . ASN A 1 163 ? 1.195 -10.493 -4.275 1.00 17.68 163 ASN A CA 1
ATOM 1282 C C . ASN A 1 163 ? -0.226 -10.322 -4.826 1.00 16.55 163 ASN A C 1
ATOM 1283 O O . ASN A 1 163 ? -0.909 -9.431 -4.395 1.00 17.48 163 ASN A O 1
ATOM 1288 N N . ARG A 1 164 ? -0.671 -11.188 -5.751 1.00 16.27 164 ARG A N 1
ATOM 1289 C CA . ARG A 1 164 ? -2.104 -11.162 -6.174 1.00 17.22 164 ARG A CA 1
ATOM 1290 C C . ARG A 1 164 ? -2.872 -12.241 -5.427 1.00 17.25 164 ARG A C 1
ATOM 1291 O O . ARG A 1 164 ? -3.497 -11.993 -4.363 1.00 16.76 164 ARG A O 1
ATOM 1299 N N . ASN A 1 165 ? -2.716 -13.488 -5.892 1.00 18.26 165 ASN A N 1
ATOM 1300 C CA . ASN A 1 165 ? -3.344 -14.617 -5.213 1.00 18.28 165 ASN A CA 1
ATOM 1301 C C . ASN A 1 165 ? -2.320 -15.756 -5.001 1.00 19.21 165 ASN A C 1
ATOM 1302 O O . ASN A 1 165 ? -2.442 -16.855 -5.584 1.00 20.39 165 ASN A O 1
ATOM 1307 N N . PRO A 1 166 ? -1.278 -15.496 -4.172 1.00 19.22 166 PRO A N 1
ATOM 1308 C CA . PRO A 1 166 ? -0.161 -16.461 -3.989 1.00 18.72 166 PRO A CA 1
ATOM 1309 C C . PRO A 1 166 ? -0.562 -17.885 -3.524 1.00 18.30 166 PRO A C 1
ATOM 1310 O O . PRO A 1 166 ? 0.191 -18.787 -3.725 1.00 18.58 166 PRO A O 1
ATOM 1314 N N . HIS A 1 167 ? -1.707 -18.069 -2.883 1.00 18.47 167 HIS A N 1
ATOM 1315 C CA . HIS A 1 167 ? -2.116 -19.409 -2.402 1.00 18.95 167 HIS A CA 1
ATOM 1316 C C . HIS A 1 167 ? -2.632 -20.284 -3.563 1.00 17.96 167 HIS A C 1
ATOM 1317 O O . HIS A 1 167 ? -2.913 -21.488 -3.409 1.00 19.53 167 HIS A O 1
ATOM 1324 N N . LEU A 1 168 ? -2.793 -19.665 -4.721 1.00 18.17 168 LEU A N 1
ATOM 1325 C CA . LEU A 1 168 ? -3.250 -20.369 -5.918 1.00 17.97 168 LEU A CA 1
ATOM 1326 C C . LEU A 1 168 ? -2.165 -20.586 -6.933 1.00 17.47 168 LEU A C 1
ATOM 1327 O O . LEU A 1 168 ? -1.269 -19.762 -7.059 1.00 16.61 168 LEU A O 1
ATOM 1332 N N . ASN A 1 169 ? -2.221 -21.731 -7.631 1.00 18.29 169 ASN A N 1
ATOM 1333 C CA . ASN A 1 169 ? -1.421 -21.939 -8.865 1.00 19.30 169 ASN A CA 1
ATOM 1334 C C . ASN A 1 169 ? -2.128 -21.389 -10.127 1.00 19.03 169 ASN A C 1
ATOM 1335 O O . ASN A 1 169 ? -3.248 -20.863 -10.034 1.00 19.95 169 ASN A O 1
ATOM 1340 N N . GLN A 1 170 ? -1.489 -21.468 -11.301 1.00 19.14 170 GLN A N 1
ATOM 1341 C CA . GLN A 1 170 ? -2.088 -20.911 -12.535 1.00 20.36 170 GLN A CA 1
ATOM 1342 C C . GLN A 1 170 ? -3.408 -21.604 -12.874 1.00 21.75 170 GLN A C 1
ATOM 1343 O O . GLN A 1 170 ? -4.352 -20.971 -13.336 1.00 21.98 170 GLN A O 1
ATOM 1349 N N . ASN A 1 171 ? -3.403 -22.926 -12.685 1.00 22.93 171 ASN A N 1
ATOM 1350 C CA . ASN A 1 171 ? -4.556 -23.824 -12.755 1.00 23.41 171 ASN A CA 1
ATOM 1351 C C . ASN A 1 171 ? -5.692 -23.429 -11.822 1.00 22.12 171 ASN A C 1
ATOM 1352 O O . ASN A 1 171 ? -6.867 -23.392 -12.219 1.00 22.14 171 ASN A O 1
ATOM 1357 N N . GLY A 1 172 ? -5.346 -23.169 -10.563 1.00 20.02 172 GLY A N 1
ATOM 1358 C CA . GLY A 1 172 ? -6.281 -22.601 -9.606 1.00 19.93 172 GLY A CA 1
ATOM 1359 C C . GLY A 1 172 ? -6.839 -21.218 -9.967 1.00 17.96 172 GLY A C 1
ATOM 1360 O O . GLY A 1 172 ? -8.016 -20.985 -9.731 1.00 17.37 172 GLY A O 1
ATOM 1361 N N . ILE A 1 173 ? -6.019 -20.327 -10.556 1.00 18.29 173 ILE A N 1
ATOM 1362 C CA . ILE A 1 173 ? -6.461 -18.967 -11.040 1.00 19.84 173 ILE A CA 1
ATOM 1363 C C . ILE A 1 173 ? -7.426 -19.056 -12.236 1.00 21.17 173 ILE A C 1
ATOM 1364 O O . ILE A 1 173 ? -8.521 -18.481 -12.215 1.00 23.13 173 ILE A O 1
ATOM 1369 N N . GLU A 1 174 ? -7.018 -19.785 -13.276 1.00 22.91 174 GLU A N 1
ATOM 1370 C CA . GLU A 1 174 ? -7.941 -20.192 -14.352 1.00 23.17 174 GLU A CA 1
ATOM 1371 C C . GLU A 1 174 ? -9.261 -20.796 -13.882 1.00 22.26 174 GLU A C 1
ATOM 1372 O O . GLU A 1 174 ? -10.328 -20.487 -14.406 1.00 21.17 174 GLU A O 1
ATOM 1378 N N . THR A 1 175 ? -9.198 -21.647 -12.873 1.00 22.84 175 THR A N 1
ATOM 1379 C CA . THR A 1 175 ? -10.424 -22.226 -12.337 1.00 22.43 175 THR A CA 1
ATOM 1380 C C . THR A 1 175 ? -11.372 -21.167 -11.739 1.00 22.91 175 THR A C 1
ATOM 1381 O O . THR A 1 175 ? -12.604 -21.268 -11.896 1.00 22.44 175 THR A O 1
ATOM 1385 N N . MET A 1 176 ? -10.826 -20.117 -11.098 1.00 22.73 176 MET A N 1
ATOM 1386 C CA . MET A 1 176 ? -11.725 -19.070 -10.571 1.00 22.15 176 MET A CA 1
ATOM 1387 C C . MET A 1 176 ? -12.250 -18.163 -11.679 1.00 20.54 176 MET A C 1
ATOM 1388 O O . MET A 1 176 ? -13.383 -17.717 -11.633 1.00 20.34 176 MET A O 1
ATOM 1393 N N . LEU A 1 177 ? -11.454 -17.958 -12.716 1.00 20.33 177 LEU A N 1
ATOM 1394 C CA . LEU A 1 177 ? -11.937 -17.299 -13.920 1.00 20.35 177 LEU A CA 1
ATOM 1395 C C . LEU A 1 177 ? -13.130 -18.049 -14.492 1.00 21.56 177 LEU A C 1
ATOM 1396 O O . LEU A 1 177 ? -14.198 -17.477 -14.675 1.00 21.94 177 LEU A O 1
ATOM 1401 N N . LYS A 1 178 ? -12.960 -19.345 -14.755 1.00 22.39 178 LYS A N 1
ATOM 1402 C CA . LYS A 1 178 ? -14.101 -20.173 -15.181 1.00 23.83 178 LYS A CA 1
ATOM 1403 C C . LYS A 1 178 ? -15.331 -20.064 -14.262 1.00 23.26 178 LYS A C 1
ATOM 1404 O O . LYS A 1 178 ? -16.427 -19.816 -14.744 1.00 24.39 178 LYS A O 1
ATOM 1410 N N . LYS A 1 179 ? -15.141 -20.231 -12.959 1.00 23.24 179 LYS A N 1
ATOM 1411 C CA . LYS A 1 179 ? -16.256 -20.366 -12.021 1.00 24.23 179 LYS A CA 1
ATOM 1412 C C . LYS A 1 179 ? -16.894 -19.012 -11.649 1.00 24.33 179 LYS A C 1
ATOM 1413 O O . LYS A 1 179 ? -18.129 -18.925 -11.476 1.00 24.50 179 LYS A O 1
ATOM 1419 N N . GLU A 1 180 ? -16.077 -17.950 -11.525 1.00 22.56 180 GLU A N 1
ATOM 1420 C CA . GLU A 1 180 ? -16.640 -16.635 -11.159 1.00 22.17 180 GLU A CA 1
ATOM 1421 C C . GLU A 1 180 ? -17.056 -15.796 -12.338 1.00 21.68 180 GLU A C 1
ATOM 1422 O O . GLU A 1 180 ? -17.998 -15.058 -12.268 1.00 21.70 180 GLU A O 1
ATOM 1428 N N . LEU A 1 181 ? -16.329 -15.870 -13.432 1.00 22.83 181 LEU A N 1
ATOM 1429 C CA . LEU A 1 181 ? -16.623 -15.005 -14.581 1.00 22.95 181 LEU A CA 1
ATOM 1430 C C . LEU A 1 181 ? -17.219 -15.753 -15.768 1.00 24.27 181 LEU A C 1
ATOM 1431 O O . LEU A 1 181 ? -17.502 -15.162 -16.805 1.00 25.24 181 LEU A O 1
ATOM 1436 N N . GLY A 1 182 ? -17.344 -17.067 -15.663 1.00 24.53 182 GLY A N 1
ATOM 1437 C CA . GLY A 1 182 ? -17.939 -17.825 -16.735 1.00 25.89 182 GLY A CA 1
ATOM 1438 C C . GLY A 1 182 ? -17.139 -18.056 -18.000 1.00 26.47 182 GLY A C 1
ATOM 1439 O O . GLY A 1 182 ? -17.730 -18.384 -19.018 1.00 27.10 182 GLY A O 1
ATOM 1440 N N . ALA A 1 183 ? -15.813 -17.887 -17.951 1.00 26.91 183 ALA A N 1
ATOM 1441 C CA . ALA A 1 183 ? -14.924 -18.232 -19.067 1.00 26.86 183 ALA A CA 1
ATOM 1442 C C . ALA A 1 183 ? -15.111 -19.675 -19.484 1.00 27.25 183 ALA A C 1
ATOM 1443 O O . ALA A 1 183 ? -15.146 -20.575 -18.646 1.00 26.63 183 ALA A O 1
ATOM 1445 N N . LYS A 1 184 ? -15.220 -19.884 -20.790 1.00 27.51 184 LYS A N 1
ATOM 1446 C CA . LYS A 1 184 ? -15.216 -21.211 -21.366 1.00 27.63 184 LYS A CA 1
ATOM 1447 C C . LYS A 1 184 ? -13.787 -21.618 -21.720 1.00 27.04 184 LYS A C 1
ATOM 1448 O O . LYS A 1 184 ? -13.406 -22.798 -21.586 1.00 25.88 184 LYS A O 1
ATOM 1454 N N . GLN A 1 185 ? -13.020 -20.636 -22.195 1.00 26.23 185 GLN A N 1
ATOM 1455 C CA . GLN A 1 185 ? -11.566 -20.742 -22.367 1.00 25.81 185 GLN A CA 1
ATOM 1456 C C . GLN A 1 185 ? -10.873 -19.492 -21.799 1.00 25.19 185 GLN A C 1
ATOM 1457 O O . GLN A 1 185 ? -11.450 -18.394 -21.808 1.00 24.80 185 GLN A O 1
ATOM 1463 N N . VAL A 1 186 ? -9.632 -19.658 -21.364 1.00 24.20 186 VAL A N 1
ATOM 1464 C CA . VAL A 1 186 ? -8.824 -18.535 -20.936 1.00 23.41 186 VAL A CA 1
ATOM 1465 C C . VAL A 1 186 ? -7.614 -18.513 -21.839 1.00 22.97 186 VAL A C 1
ATOM 1466 O O . VAL A 1 186 ? -6.846 -19.492 -21.906 1.00 21.76 186 VAL A O 1
ATOM 1470 N N . LEU A 1 187 ? -7.445 -17.403 -22.546 1.00 21.37 187 LEU A N 1
ATOM 1471 C CA . LEU A 1 187 ? -6.318 -17.241 -23.428 1.00 20.93 187 LEU A CA 1
ATOM 1472 C C . LEU A 1 187 ? -5.195 -16.666 -22.578 1.00 21.29 187 LEU A C 1
ATOM 1473 O O . LEU A 1 187 ? -5.354 -15.596 -22.010 1.00 20.76 187 LEU A O 1
ATOM 1478 N N . TRP A 1 188 ? -4.064 -17.379 -22.460 1.00 20.91 188 TRP A N 1
ATOM 1479 C CA . TRP A 1 188 ? -2.972 -16.904 -21.611 1.00 19.76 188 TRP A CA 1
ATOM 1480 C C . TRP A 1 188 ? -1.779 -16.593 -22.459 1.00 20.40 188 TRP A C 1
ATOM 1481 O O . TRP A 1 188 ? -1.443 -17.389 -23.333 1.00 18.88 188 TRP A O 1
ATOM 1492 N N . TYR A 1 189 ? -1.144 -15.435 -22.237 1.00 18.50 189 TYR A N 1
ATOM 1493 C CA . TYR A 1 189 ? 0.153 -15.168 -22.840 1.00 18.81 189 TYR A CA 1
ATOM 1494 C C . TYR A 1 189 ? 1.108 -14.784 -21.693 1.00 20.23 189 TYR A C 1
ATOM 1495 O O . TYR A 1 189 ? 0.653 -14.615 -20.563 1.00 19.97 189 TYR A O 1
ATOM 1504 N N . SER A 1 190 ? 2.419 -14.710 -21.980 1.00 21.40 190 SER A N 1
ATOM 1505 C CA . SER A 1 190 ? 3.460 -14.576 -20.982 1.00 21.38 190 SER A CA 1
ATOM 1506 C C . SER A 1 190 ? 4.504 -13.522 -21.255 1.00 22.35 190 SER A C 1
ATOM 1507 O O . SER A 1 190 ? 5.320 -13.228 -20.371 1.00 22.54 190 SER A O 1
ATOM 1510 N N . TYR A 1 191 ? 4.534 -13.004 -22.478 1.00 22.14 191 TYR A N 1
ATOM 1511 C CA . TYR A 1 191 ? 5.479 -11.956 -22.832 1.00 22.59 191 TYR A CA 1
ATOM 1512 C C . TYR A 1 191 ? 4.800 -10.625 -23.103 1.00 20.68 191 TYR A C 1
ATOM 1513 O O . TYR A 1 191 ? 3.621 -10.585 -23.411 1.00 18.92 191 TYR A O 1
ATOM 1522 N N . GLY A 1 192 ? 5.594 -9.563 -23.031 1.00 19.99 192 GLY A N 1
ATOM 1523 C CA . GLY A 1 192 ? 5.122 -8.193 -23.306 1.00 20.70 192 GLY A CA 1
ATOM 1524 C C . GLY A 1 192 ? 5.096 -7.364 -22.038 1.00 21.46 192 GLY A C 1
ATOM 1525 O O . GLY A 1 192 ? 4.730 -7.853 -20.948 1.00 20.48 192 GLY A O 1
ATOM 1526 N N . TYR A 1 193 ? 5.470 -6.094 -22.178 1.00 21.62 193 TYR A N 1
ATOM 1527 C CA . TYR A 1 193 ? 5.575 -5.214 -21.043 1.00 22.51 193 TYR A CA 1
ATOM 1528 C C . TYR A 1 193 ? 5.702 -3.802 -21.583 1.00 21.98 193 TYR A C 1
ATOM 1529 O O . TYR A 1 193 ? 6.009 -3.584 -22.787 1.00 22.23 193 TYR A O 1
ATOM 1538 N N . LEU A 1 194 ? 5.519 -2.853 -20.697 1.00 21.58 194 LEU A N 1
ATOM 1539 C CA . LEU A 1 194 ? 5.761 -1.469 -21.043 1.00 23.23 194 LEU A CA 1
ATOM 1540 C C . LEU A 1 194 ? 6.625 -0.802 -19.963 1.00 23.75 194 LEU A C 1
ATOM 1541 O O . LEU A 1 194 ? 6.275 -0.839 -18.774 1.00 23.85 194 LEU A O 1
ATOM 1546 N N . LYS A 1 195 ? 7.722 -0.164 -20.366 1.00 23.51 195 LYS A N 1
ATOM 1547 C CA . LYS A 1 195 ? 8.627 0.458 -19.404 1.00 23.15 195 LYS A CA 1
ATOM 1548 C C . LYS A 1 195 ? 7.928 1.683 -18.767 1.00 23.05 195 LYS A C 1
ATOM 1549 O O . LYS A 1 195 ? 7.279 2.479 -19.461 1.00 22.79 195 LYS A O 1
ATOM 1555 N N . GLY A 1 196 ? 7.983 1.779 -17.439 1.00 22.80 196 GLY A N 1
ATOM 1556 C CA . GLY A 1 196 ? 7.215 2.779 -16.711 1.00 23.86 196 GLY A CA 1
ATOM 1557 C C . GLY A 1 196 ? 5.927 2.268 -16.075 1.00 23.88 196 GLY A C 1
ATOM 1558 O O . GLY A 1 196 ? 5.470 2.824 -15.109 1.00 25.49 196 GLY A O 1
ATOM 1559 N N . ASP A 1 197 ? 5.315 1.251 -16.661 1.00 25.03 197 ASP A N 1
ATOM 1560 C CA . ASP A 1 197 ? 4.182 0.511 -16.099 1.00 24.28 197 ASP A CA 1
ATOM 1561 C C . ASP A 1 197 ? 4.487 -0.146 -14.746 1.00 23.87 197 ASP A C 1
ATOM 1562 O O . ASP A 1 197 ? 5.468 -0.882 -14.633 1.00 24.34 197 ASP A O 1
ATOM 1567 N N . ASP A 1 198 ? 3.624 0.067 -13.755 1.00 23.75 198 ASP A N 1
ATOM 1568 C CA . ASP A 1 198 ? 3.675 -0.677 -12.460 1.00 23.66 198 ASP A CA 1
ATOM 1569 C C . ASP A 1 198 ? 2.516 -1.652 -12.190 1.00 21.82 198 ASP A C 1
ATOM 1570 O O . ASP A 1 198 ? 2.335 -2.085 -11.043 1.00 22.07 198 ASP A O 1
ATOM 1575 N N . THR A 1 199 ? 1.743 -2.011 -13.205 1.00 18.64 199 THR A N 1
ATOM 1576 C CA . THR A 1 199 ? 0.615 -2.825 -12.934 1.00 19.80 199 THR A CA 1
ATOM 1577 C C . THR A 1 199 ? 0.966 -4.276 -13.067 1.00 19.88 199 THR A C 1
ATOM 1578 O O . THR A 1 199 ? 0.080 -5.108 -12.901 1.00 21.23 199 THR A O 1
ATOM 1582 N N . ASP A 1 200 ? 2.226 -4.571 -13.403 1.00 19.70 200 ASP A N 1
ATOM 1583 C CA . ASP A 1 200 ? 2.67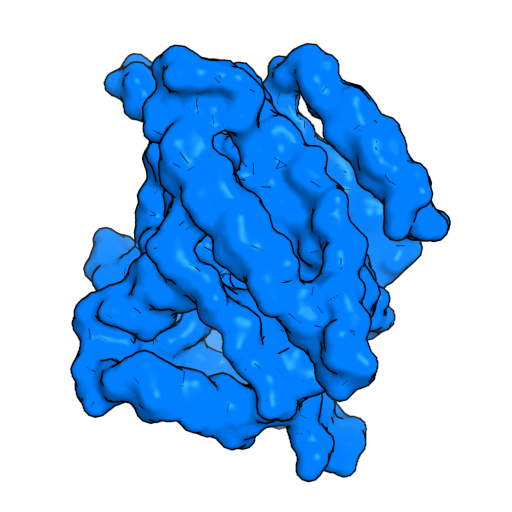2 -5.941 -13.830 1.00 19.27 200 ASP A CA 1
ATOM 1584 C C . ASP A 1 200 ? 2.115 -6.345 -15.198 1.00 18.19 200 ASP A C 1
ATOM 1585 O O . ASP A 1 200 ? 1.561 -7.435 -15.357 1.00 16.41 200 ASP A O 1
ATOM 1590 N N . SER A 1 201 ? 2.182 -5.411 -16.154 1.00 17.80 201 SER A N 1
ATOM 1591 C CA . SER A 1 201 ? 1.768 -5.664 -17.567 1.00 17.79 201 SER A CA 1
ATOM 1592 C C . SER A 1 201 ? 0.304 -6.007 -17.782 1.00 17.10 201 SER A C 1
ATOM 1593 O O . SER A 1 201 ? -0.017 -6.924 -18.553 1.00 18.66 201 SER A O 1
ATOM 1596 N N . HIS A 1 202 ? -0.591 -5.333 -17.098 1.00 16.86 202 HIS A N 1
ATOM 1597 C CA . HIS A 1 202 ? -2.008 -5.423 -17.425 1.00 15.33 202 HIS A CA 1
ATOM 1598 C C . HIS A 1 202 ? -2.261 -5.678 -18.890 1.00 16.31 202 HIS A C 1
ATOM 1599 O O . HIS A 1 202 ? -1.761 -4.943 -19.752 1.00 15.01 202 HIS A O 1
ATOM 1606 N N . THR A 1 203 ? -2.999 -6.767 -19.195 1.00 17.90 203 THR A N 1
ATOM 1607 C CA . THR A 1 203 ? -3.406 -7.013 -20.597 1.00 18.57 203 THR A CA 1
ATOM 1608 C C . THR A 1 203 ? -4.020 -5.713 -21.258 1.00 18.57 203 THR A C 1
ATOM 1609 O O . THR A 1 203 ? -3.778 -5.368 -22.435 1.00 17.68 203 THR A O 1
ATOM 1613 N N . ASP A 1 204 ? -4.771 -4.943 -20.497 1.00 18.06 204 ASP A N 1
ATOM 1614 C CA . ASP A 1 204 ? -5.441 -3.782 -21.132 1.00 18.78 204 ASP A CA 1
ATOM 1615 C C . ASP A 1 204 ? -4.416 -2.756 -21.698 1.00 18.37 204 ASP A C 1
ATOM 1616 O O . ASP A 1 204 ? -4.790 -1.885 -22.428 1.00 18.09 204 ASP A O 1
ATOM 1621 N N . THR A 1 205 ? -3.127 -2.893 -21.375 1.00 19.42 205 THR A N 1
ATOM 1622 C CA . THR A 1 205 ? -2.096 -2.131 -22.084 1.00 18.75 205 THR A CA 1
ATOM 1623 C C . THR A 1 205 ? -1.359 -2.856 -23.244 1.00 18.61 205 THR A C 1
ATOM 1624 O O . THR A 1 205 ? -0.486 -2.249 -23.925 1.00 15.15 205 THR A O 1
ATOM 1628 N N . LEU A 1 206 ? -1.685 -4.148 -23.448 1.00 18.64 206 LEU A N 1
ATOM 1629 C CA . LEU A 1 206 ? -0.890 -5.044 -24.295 1.00 18.44 206 LEU A CA 1
ATOM 1630 C C . LEU A 1 206 ? -1.713 -5.765 -25.332 1.00 19.60 206 LEU A C 1
ATOM 1631 O O . LEU A 1 206 ? -1.274 -5.939 -26.463 1.00 18.33 206 LEU A O 1
ATOM 1636 N N . ALA A 1 207 ? -2.912 -6.195 -24.960 1.00 18.94 207 ALA A N 1
ATOM 1637 C CA . ALA A 1 207 ? -3.659 -7.081 -25.823 1.00 20.57 207 ALA A CA 1
ATOM 1638 C C . ALA A 1 207 ? -5.096 -7.178 -25.335 1.00 21.08 207 ALA A C 1
ATOM 1639 O O . ALA A 1 207 ? -5.321 -7.636 -24.200 1.00 22.72 207 ALA A O 1
ATOM 1641 N N . ARG A 1 208 ? -6.040 -6.726 -26.183 1.00 20.96 208 ARG A N 1
ATOM 1642 C CA . ARG A 1 208 ? -7.481 -6.553 -25.894 1.00 19.90 208 ARG A CA 1
ATOM 1643 C C . ARG A 1 208 ? -8.445 -7.040 -26.994 1.00 19.84 208 ARG A C 1
ATOM 1644 O O . ARG A 1 208 ? -8.132 -6.984 -28.180 1.00 17.35 208 ARG A O 1
ATOM 1652 N N . PHE A 1 209 ? -9.651 -7.488 -26.645 1.00 20.57 209 PHE A N 1
ATOM 1653 C CA . PHE A 1 209 ? -10.612 -7.748 -27.736 1.00 21.90 209 PHE A CA 1
ATOM 1654 C C . PHE A 1 209 ? -11.147 -6.415 -28.276 1.00 22.59 209 PHE A C 1
ATOM 1655 O O . PHE A 1 209 ? -11.481 -5.539 -27.498 1.00 22.51 209 PHE A O 1
ATOM 1663 N N . LEU A 1 210 ? -11.207 -6.243 -29.604 1.00 22.66 210 LEU A N 1
ATOM 1664 C CA . LEU A 1 210 ? -11.842 -5.041 -30.142 1.00 23.13 210 LEU A CA 1
ATOM 1665 C C . LEU A 1 210 ? -13.294 -5.348 -30.382 1.00 23.51 210 LEU A C 1
ATOM 1666 O O . LEU A 1 210 ? -14.205 -4.459 -30.318 1.00 23.94 210 LEU A O 1
ATOM 1671 N N . ASP A 1 211 ? -13.492 -6.613 -30.716 1.00 23.19 211 ASP A N 1
ATOM 1672 C CA . ASP A 1 211 ? -14.772 -7.196 -30.964 1.00 23.93 211 ASP A CA 1
ATOM 1673 C C . ASP A 1 211 ? -14.583 -8.690 -30.732 1.00 24.57 211 ASP A C 1
ATOM 1674 O O . ASP A 1 211 ? -13.478 -9.139 -30.447 1.00 24.13 211 ASP A O 1
ATOM 1679 N N . LYS A 1 212 ? -15.659 -9.450 -30.845 1.00 25.74 212 LYS A N 1
ATOM 1680 C CA . LYS A 1 212 ? -15.624 -10.885 -30.582 1.00 26.01 212 LYS A CA 1
ATOM 1681 C C . LYS A 1 212 ? -14.685 -11.746 -31.518 1.00 26.97 212 LYS A C 1
ATOM 1682 O O . LYS A 1 212 ? -14.357 -12.894 -31.194 1.00 27.46 212 LYS A O 1
ATOM 1688 N N . ASP A 1 213 ? -14.232 -11.201 -32.657 1.00 26.13 213 ASP A N 1
ATOM 1689 C CA . ASP A 1 213 ? -13.338 -11.962 -33.564 1.00 24.40 213 ASP A CA 1
ATOM 1690 C C . ASP A 1 213 ? -11.947 -11.342 -33.663 1.00 23.10 213 ASP A C 1
ATOM 1691 O O . ASP A 1 213 ? -11.118 -11.875 -34.363 1.00 22.02 213 ASP A O 1
ATOM 1696 N N . THR A 1 214 ? -11.692 -10.227 -32.956 1.00 22.55 214 THR A N 1
ATOM 1697 C CA . THR A 1 214 ? -10.469 -9.392 -33.146 1.00 22.20 214 THR A CA 1
ATOM 1698 C C . THR A 1 214 ? -9.681 -9.026 -31.845 1.00 22.40 214 THR A C 1
ATOM 1699 O O . THR A 1 214 ? -10.268 -8.553 -30.856 1.00 21.78 214 THR A O 1
ATOM 1703 N N . ILE A 1 215 ? -8.363 -9.256 -31.871 1.00 21.71 215 ILE A N 1
ATOM 1704 C CA . ILE A 1 215 ? -7.444 -8.868 -30.801 1.00 21.22 215 ILE A CA 1
ATOM 1705 C C . ILE A 1 215 ? -6.559 -7.717 -31.318 1.00 20.99 215 ILE A C 1
ATOM 1706 O O . ILE A 1 215 ? -5.948 -7.810 -32.380 1.00 19.40 215 ILE A O 1
ATOM 1711 N N . VAL A 1 216 ? -6.647 -6.577 -30.632 1.00 20.71 216 VAL A N 1
ATOM 1712 C CA . VAL A 1 216 ? -5.780 -5.430 -30.890 1.00 19.78 216 VAL A CA 1
ATOM 1713 C C . VAL A 1 216 ? -4.667 -5.423 -29.844 1.00 18.61 216 VAL A C 1
ATOM 1714 O O . VAL A 1 216 ? -4.937 -5.592 -28.651 1.00 17.32 216 VAL A O 1
ATOM 1718 N N . TYR A 1 217 ? -3.416 -5.245 -30.269 1.00 19.34 217 TYR A N 1
ATOM 1719 C CA . TYR A 1 217 ? -2.256 -5.345 -29.350 1.00 19.33 217 TYR A CA 1
ATOM 1720 C C . TYR A 1 217 ? -1.200 -4.213 -29.518 1.00 20.26 217 TYR A C 1
ATOM 1721 O O . TYR A 1 217 ? -1.140 -3.545 -30.562 1.00 20.31 217 TYR A O 1
ATOM 1730 N N . SER A 1 218 ? -0.353 -4.036 -28.505 1.00 19.96 218 SER A N 1
ATOM 1731 C CA . SER A 1 218 ? 0.729 -3.035 -28.538 1.00 20.89 218 SER A CA 1
ATOM 1732 C C . SER A 1 218 ? 1.945 -3.590 -29.367 1.00 19.85 218 SER A C 1
ATOM 1733 O O . SER A 1 218 ? 2.286 -4.739 -29.237 1.00 19.32 218 SER A O 1
ATOM 1736 N N . ALA A 1 219 ? 2.524 -2.766 -30.246 1.00 21.01 219 ALA A N 1
ATOM 1737 C CA . ALA A 1 219 ? 3.623 -3.172 -31.142 1.00 22.78 219 ALA A CA 1
ATOM 1738 C C . ALA A 1 219 ? 4.749 -2.163 -31.245 1.00 24.07 219 ALA A C 1
ATOM 1739 O O . ALA A 1 219 ? 4.564 -0.965 -30.989 1.00 23.65 219 ALA A O 1
ATOM 1741 N N . CYS A 1 220 ? 5.907 -2.690 -31.654 1.00 25.89 220 CYS A N 1
ATOM 1742 C CA . CYS A 1 220 ? 7.147 -1.932 -31.809 1.00 27.00 220 CYS A CA 1
ATOM 1743 C C . CYS A 1 220 ? 7.888 -2.417 -33.049 1.00 27.63 220 CYS A C 1
ATOM 1744 O O . CYS A 1 220 ? 8.158 -3.617 -33.186 1.00 27.89 220 CYS A O 1
ATOM 1747 N N . GLU A 1 221 ? 8.190 -1.490 -33.955 1.00 28.84 221 GLU A N 1
ATOM 1748 C CA . GLU A 1 221 ? 9.004 -1.780 -35.149 1.00 29.97 221 GLU A CA 1
ATOM 1749 C C . GLU A 1 221 ? 10.475 -1.462 -34.936 1.00 30.39 221 GLU A C 1
ATOM 1750 O O . GLU A 1 221 ? 11.355 -2.035 -35.591 1.00 30.55 221 GLU A O 1
ATOM 1756 N N . ASP A 1 222 ? 10.748 -0.524 -34.040 1.00 30.89 222 ASP A N 1
ATOM 1757 C CA . ASP A 1 222 ? 12.121 -0.128 -33.773 1.00 31.39 222 ASP A CA 1
ATOM 1758 C C . ASP A 1 222 ? 12.908 -1.259 -33.099 1.00 30.76 222 ASP A C 1
ATOM 1759 O O . ASP A 1 222 ? 12.707 -1.548 -31.909 1.00 29.31 222 ASP A O 1
ATOM 1764 N N . LYS A 1 223 ? 13.815 -1.879 -33.869 1.00 30.39 223 LYS A N 1
ATOM 1765 C CA . LYS A 1 223 ? 14.649 -3.003 -33.380 1.00 30.42 223 LYS A CA 1
ATOM 1766 C C . LYS A 1 223 ? 15.624 -2.516 -32.317 1.00 30.50 223 LYS A C 1
ATOM 1767 O O . LYS A 1 223 ? 16.186 -3.323 -31.566 1.00 30.20 223 LYS A O 1
ATOM 1773 N N . ASN A 1 224 ? 15.805 -1.188 -32.278 1.00 30.82 224 ASN A N 1
ATOM 1774 C CA . ASN A 1 224 ? 16.669 -0.487 -31.326 1.00 31.06 224 ASN A CA 1
ATOM 1775 C C . ASN A 1 224 ? 15.951 -0.128 -30.017 1.00 31.41 224 ASN A C 1
ATOM 1776 O O . ASN A 1 224 ? 16.610 0.099 -28.992 1.00 31.70 224 ASN A O 1
ATOM 1781 N N . ASP A 1 225 ? 14.610 -0.095 -30.063 1.00 30.36 225 ASP A N 1
ATOM 1782 C CA . ASP A 1 225 ? 13.754 0.168 -28.893 1.00 30.26 225 ASP A CA 1
ATOM 1783 C C . ASP A 1 225 ? 13.752 -1.010 -27.916 1.00 29.57 225 ASP A C 1
ATOM 1784 O O . ASP A 1 225 ? 13.623 -2.159 -28.337 1.00 30.01 225 ASP A O 1
ATOM 1789 N N . GLU A 1 226 ? 13.869 -0.727 -26.619 1.00 29.01 226 GLU A N 1
ATOM 1790 C CA . GLU A 1 226 ? 13.997 -1.805 -25.598 1.00 28.37 226 GLU A CA 1
ATOM 1791 C C . GLU A 1 226 ? 12.867 -2.845 -25.593 1.00 27.75 226 GLU A C 1
ATOM 1792 O O . GLU A 1 226 ? 13.055 -3.997 -25.152 1.00 27.74 226 GLU A O 1
ATOM 1798 N N . HIS A 1 227 ? 11.713 -2.441 -26.103 1.00 26.47 227 HIS A N 1
ATOM 1799 C CA . HIS A 1 227 ? 10.524 -3.291 -26.097 1.00 26.63 227 HIS A CA 1
ATOM 1800 C C . HIS A 1 227 ? 10.461 -4.275 -27.255 1.00 25.76 227 HIS A C 1
ATOM 1801 O O . HIS A 1 227 ? 9.591 -5.155 -27.235 1.00 25.88 227 HIS A O 1
ATOM 1808 N N . TYR A 1 228 ? 11.316 -4.101 -28.282 1.00 24.38 228 TYR A N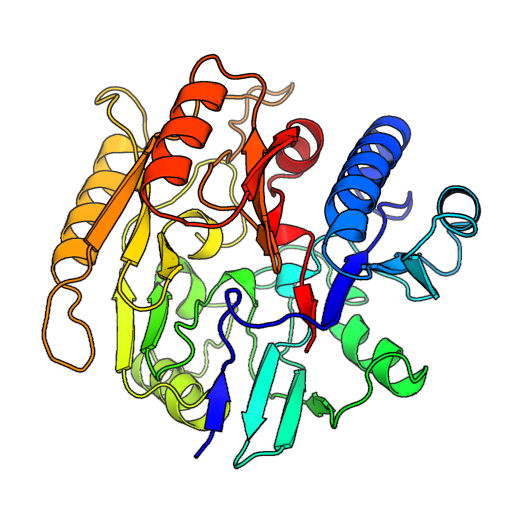 1
ATOM 1809 C CA . TYR A 1 228 ? 11.147 -4.837 -29.539 1.00 22.75 228 TYR A CA 1
ATOM 1810 C C . TYR A 1 228 ? 11.033 -6.314 -29.297 1.00 21.84 228 TYR A C 1
ATOM 1811 O O . TYR A 1 228 ? 10.131 -6.924 -29.806 1.00 21.43 228 TYR A O 1
ATOM 1820 N N . THR A 1 229 ? 11.938 -6.903 -28.519 1.00 22.19 229 THR A N 1
ATOM 1821 C CA . THR A 1 229 ? 11.936 -8.366 -28.403 1.00 22.89 229 THR A CA 1
ATOM 1822 C C . THR A 1 229 ? 10.672 -8.881 -27.713 1.00 22.57 229 THR A C 1
ATOM 1823 O O . THR A 1 229 ? 9.914 -9.658 -28.291 1.00 22.49 229 THR A O 1
ATOM 1827 N N . ALA A 1 230 ? 10.430 -8.413 -26.491 1.00 22.93 230 ALA A N 1
ATOM 1828 C CA . ALA A 1 230 ? 9.310 -8.897 -25.734 1.00 22.97 230 ALA A CA 1
ATOM 1829 C C . ALA A 1 230 ? 7.980 -8.676 -26.504 1.00 23.02 230 ALA A C 1
ATOM 1830 O O . ALA A 1 230 ? 7.137 -9.555 -26.486 1.00 23.01 230 ALA A O 1
ATOM 1832 N N . LEU A 1 231 ? 7.774 -7.515 -27.150 1.00 22.82 231 LEU A N 1
ATOM 1833 C CA . LEU A 1 231 ? 6.517 -7.332 -27.911 1.00 22.26 231 LEU A CA 1
ATOM 1834 C C . LEU A 1 231 ? 6.375 -8.278 -29.129 1.00 22.60 231 LEU A C 1
ATOM 1835 O O . LEU A 1 231 ? 5.253 -8.647 -29.499 1.00 20.45 231 LEU A O 1
ATOM 1840 N N . LYS A 1 232 ? 7.496 -8.695 -29.746 1.00 23.29 232 LYS A N 1
ATOM 1841 C CA . LYS A 1 232 ? 7.365 -9.590 -30.888 1.00 24.35 232 LYS A CA 1
ATOM 1842 C C . LYS A 1 232 ? 7.179 -11.025 -30.382 1.00 23.85 232 LYS A C 1
ATOM 1843 O O . LYS A 1 232 ? 6.424 -11.816 -30.976 1.00 24.54 232 LYS A O 1
ATOM 1849 N N . LYS A 1 233 ? 7.834 -11.366 -29.269 1.00 23.55 233 LYS A N 1
ATOM 1850 C CA . LYS A 1 233 ? 7.556 -12.657 -28.601 1.00 22.69 233 LYS A CA 1
ATOM 1851 C C . LYS A 1 233 ? 6.082 -12.662 -28.224 1.00 22.12 233 LYS A C 1
ATOM 1852 O O . LYS A 1 233 ? 5.413 -13.663 -28.400 1.00 21.95 233 LYS A O 1
ATOM 1858 N N . MET A 1 234 ? 5.563 -11.526 -27.724 1.00 20.64 234 MET A N 1
ATOM 1859 C CA . MET A 1 234 ? 4.100 -11.467 -27.389 1.00 20.66 234 MET A CA 1
ATOM 1860 C C . MET A 1 234 ? 3.203 -11.684 -28.600 1.00 21.20 234 MET A C 1
ATOM 1861 O O . MET A 1 234 ? 2.216 -12.429 -28.532 1.00 21.38 234 MET A O 1
ATOM 1866 N N . GLN A 1 235 ? 3.543 -11.031 -29.705 1.00 22.38 235 GLN A N 1
ATOM 1867 C CA . GLN A 1 235 ? 2.795 -11.183 -30.952 1.00 23.26 235 GLN A CA 1
ATOM 1868 C C . GLN A 1 235 ? 2.695 -12.644 -31.417 1.00 24.56 235 GLN A C 1
ATOM 1869 O O . GLN A 1 235 ? 1.608 -13.077 -31.880 1.00 24.70 235 GLN A O 1
ATOM 1875 N N . GLU A 1 236 ? 3.788 -13.404 -31.279 1.00 24.94 236 GLU A N 1
ATOM 1876 C CA . GLU A 1 236 ? 3.760 -14.819 -31.678 1.00 26.12 236 GLU A CA 1
ATOM 1877 C C . GLU A 1 236 ? 2.902 -15.693 -30.738 1.00 25.41 236 GLU A C 1
ATOM 1878 O O . GLU A 1 236 ? 2.350 -16.703 -31.179 1.00 24.42 236 GLU A O 1
ATOM 1884 N N . GLU A 1 237 ? 2.810 -15.330 -29.448 1.00 24.50 237 GLU A N 1
ATOM 1885 C CA . GLU A 1 237 ? 1.839 -15.978 -28.571 1.00 23.59 237 GLU A CA 1
ATOM 1886 C C . GLU A 1 237 ? 0.416 -15.682 -28.990 1.00 23.65 237 GLU A C 1
ATOM 1887 O O . GLU A 1 237 ? -0.437 -16.567 -28.977 1.00 23.57 237 GLU A O 1
ATOM 1893 N N . LEU A 1 238 ? 0.126 -14.416 -29.308 1.00 22.92 238 LEU A N 1
ATOM 1894 C CA . LEU A 1 238 ? -1.213 -14.028 -29.763 1.00 22.72 238 LEU A CA 1
ATOM 1895 C C . LEU A 1 238 ? -1.630 -14.871 -30.975 1.00 24.06 238 LEU A C 1
ATOM 1896 O O . LEU A 1 238 ? -2.832 -15.221 -31.121 1.00 23.56 238 LEU A O 1
ATOM 1901 N N . LYS A 1 239 ? -0.635 -15.220 -31.804 1.00 23.36 239 LYS A N 1
ATOM 1902 C CA . LYS A 1 239 ? -0.891 -15.936 -33.064 1.00 24.26 239 LYS A CA 1
ATOM 1903 C C . LYS A 1 239 ? -1.359 -17.389 -32.886 1.00 24.06 239 LYS A C 1
ATOM 1904 O O . LYS A 1 239 ? -1.989 -17.944 -33.778 1.00 23.91 239 LYS A O 1
ATOM 1910 N N . THR A 1 240 ? -1.059 -17.958 -31.722 1.00 25.14 240 THR A N 1
ATOM 1911 C CA . THR A 1 240 ? -1.455 -19.307 -31.326 1.00 26.09 240 THR A CA 1
ATOM 1912 C C . THR A 1 240 ? -2.912 -19.342 -30.869 1.00 26.19 240 THR A C 1
ATOM 1913 O O . THR A 1 240 ? -3.538 -20.407 -30.909 1.00 25.30 240 THR A O 1
ATOM 1917 N N . PHE A 1 241 ? -3.458 -18.182 -30.460 1.00 24.87 241 PHE A N 1
ATOM 1918 C CA . PHE A 1 241 ? -4.829 -18.139 -29.890 1.00 24.63 241 PHE A CA 1
ATOM 1919 C C . PHE A 1 241 ? -5.864 -18.470 -30.950 1.00 24.19 241 PHE A C 1
ATOM 1920 O O . PHE A 1 241 ? -5.817 -17.946 -32.060 1.00 23.03 241 PHE A O 1
ATOM 1928 N N . LYS A 1 242 ? -6.804 -19.327 -30.577 1.00 25.57 242 LYS A N 1
ATOM 1929 C CA . LYS A 1 242 ? -7.957 -19.656 -31.415 1.00 27.21 242 LYS A CA 1
ATOM 1930 C C . LYS A 1 242 ? -9.269 -19.287 -30.699 1.00 26.88 242 LYS A C 1
ATOM 1931 O O . LYS A 1 242 ? -9.327 -19.329 -29.464 1.00 26.60 242 LYS A O 1
ATOM 1937 N N . LYS A 1 243 ? -10.298 -18.908 -31.469 1.00 27.11 243 LYS A N 1
ATOM 1938 C CA . LYS A 1 243 ? -11.638 -18.669 -30.936 1.00 27.57 243 LYS A CA 1
ATOM 1939 C C . LYS A 1 243 ? -12.292 -19.970 -30.529 1.00 27.26 243 LYS A C 1
ATOM 1940 O O . LYS A 1 243 ? -11.734 -21.029 -30.761 1.00 28.70 243 LYS A O 1
ATOM 1946 N N . LEU A 1 244 ? -13.496 -19.926 -29.968 1.00 27.30 244 LEU A N 1
ATOM 1947 C CA . LEU A 1 244 ? -14.163 -21.186 -29.563 1.00 27.71 244 LEU A CA 1
ATOM 1948 C C . LEU A 1 244 ? -14.658 -22.061 -30.748 1.00 28.24 244 LEU A C 1
ATOM 1949 O O . LEU A 1 244 ? -14.937 -23.276 -30.592 1.00 27.17 244 LEU A O 1
ATOM 1954 N N . ASP A 1 245 ? -14.785 -21.436 -31.915 1.00 28.71 245 ASP A N 1
ATOM 1955 C CA . ASP A 1 245 ? -15.142 -22.153 -33.139 1.00 30.18 245 ASP A CA 1
ATOM 1956 C C . ASP A 1 245 ? -13.855 -22.684 -33.807 1.00 30.25 245 ASP A C 1
ATOM 1957 O O . ASP A 1 245 ? -13.869 -23.154 -34.943 1.00 31.53 245 ASP A O 1
ATOM 1962 N N . LYS A 1 246 ? -12.745 -22.593 -33.072 1.00 30.94 246 LYS A N 1
ATOM 1963 C CA . LYS A 1 246 ? -11.397 -23.022 -33.491 1.00 30.66 246 LYS A CA 1
ATOM 1964 C C . LYS A 1 246 ? -10.735 -22.192 -34.632 1.00 30.56 246 LYS A C 1
ATOM 1965 O O . LYS A 1 246 ? -9.656 -22.536 -35.112 1.00 30.40 246 LYS A O 1
ATOM 1971 N N . THR A 1 247 ? -11.359 -21.074 -35.024 1.00 30.68 247 THR A N 1
ATOM 1972 C CA . THR A 1 247 ? -10.756 -20.166 -36.024 1.00 30.35 247 THR A CA 1
ATOM 1973 C C . THR A 1 247 ? -9.832 -19.133 -35.337 1.00 30.07 247 THR A C 1
ATOM 1974 O O . THR A 1 247 ? -10.132 -18.678 -34.237 1.00 29.35 247 THR A O 1
ATOM 1978 N N . PRO A 1 248 ? -8.672 -18.825 -35.964 1.00 30.11 248 PRO A N 1
ATOM 1979 C CA . PRO A 1 248 ? -7.767 -17.750 -35.560 1.00 29.28 248 PRO A CA 1
ATOM 1980 C C . PRO A 1 248 ? -8.495 -16.405 -35.299 1.00 28.64 248 PRO A C 1
ATOM 1981 O O . PRO A 1 248 ? -9.602 -16.193 -35.799 1.00 28.17 248 PRO A O 1
ATOM 1985 N N . TYR A 1 249 ? -7.882 -15.548 -34.474 1.00 26.08 249 TYR A N 1
ATOM 1986 C CA . TYR A 1 249 ? -8.297 -14.162 -34.333 1.00 24.78 249 TYR A CA 1
ATOM 1987 C C . TYR A 1 249 ? -7.732 -13.308 -35.458 1.00 24.54 249 TYR A C 1
ATOM 1988 O O . TYR A 1 249 ? -6.610 -13.514 -35.909 1.00 24.20 249 TYR A O 1
ATOM 1997 N N . LYS A 1 250 ? -8.497 -12.318 -35.880 1.00 24.45 250 LYS A N 1
ATOM 1998 C CA . LYS A 1 250 ? -7.900 -11.225 -36.602 1.00 25.24 250 LYS A CA 1
ATOM 1999 C C . LYS A 1 250 ? -7.005 -10.511 -35.607 1.00 24.71 250 LYS A C 1
ATOM 2000 O O . LYS A 1 250 ? -7.349 -10.422 -34.439 1.00 24.55 250 LYS A O 1
ATOM 2006 N N . LEU A 1 251 ? -5.873 -9.989 -36.060 1.00 25.14 251 LEU A N 1
ATOM 2007 C CA . LEU A 1 251 ? -4.911 -9.357 -35.161 1.00 25.36 251 LEU A CA 1
ATOM 2008 C C . LEU A 1 251 ? -4.514 -7.993 -35.694 1.00 25.26 251 LEU A C 1
ATOM 2009 O O . LEU A 1 251 ? -4.058 -7.893 -36.835 1.00 24.49 251 LEU A O 1
ATOM 2014 N N . ILE A 1 252 ? -4.682 -6.950 -34.878 1.00 23.09 252 ILE A N 1
ATOM 2015 C CA . ILE A 1 252 ? -4.404 -5.559 -35.305 1.00 23.45 252 ILE A CA 1
ATOM 2016 C C . ILE A 1 252 ? -3.297 -4.963 -34.412 1.00 22.60 252 ILE A C 1
ATOM 2017 O O . ILE A 1 252 ? -3.572 -4.663 -33.239 1.00 21.58 252 ILE A O 1
ATOM 2022 N N . PRO A 1 253 ? -2.053 -4.831 -34.943 1.00 22.43 253 PRO A N 1
ATOM 2023 C CA . PRO A 1 253 ? -0.956 -4.257 -34.177 1.00 22.66 253 PRO A CA 1
ATOM 2024 C C . PRO A 1 253 ? -1.105 -2.735 -34.094 1.00 23.34 253 PRO A C 1
ATOM 2025 O O . PRO A 1 253 ? -1.269 -2.099 -35.138 1.00 23.68 253 PRO A O 1
ATOM 2029 N N . LEU A 1 254 ? -1.017 -2.146 -32.902 1.00 23.47 254 LEU A N 1
ATOM 2030 C CA . LEU A 1 254 ? -0.875 -0.677 -32.828 1.00 23.64 254 LEU A CA 1
ATOM 2031 C C . LEU A 1 254 ? 0.492 -0.293 -32.270 1.00 24.46 254 LEU A C 1
ATOM 2032 O O . LEU A 1 254 ? 0.774 -0.556 -31.090 1.00 24.72 254 LEU A O 1
ATOM 2037 N N . GLU A 1 255 ? 1.301 0.364 -33.096 1.00 23.41 255 GLU A N 1
ATOM 2038 C CA . GLU A 1 255 ? 2.652 0.781 -32.713 1.00 24.32 255 GLU A CA 1
ATOM 2039 C C . GLU A 1 255 ? 2.585 1.798 -31.614 1.00 23.39 255 GLU A C 1
ATOM 2040 O O . GLU A 1 255 ? 1.852 2.763 -31.731 1.00 23.88 255 GLU A O 1
ATOM 2046 N N . ILE A 1 256 ? 3.360 1.574 -30.561 1.00 23.42 256 ILE A N 1
ATOM 2047 C CA . ILE A 1 256 ? 3.465 2.467 -29.422 1.00 23.82 256 ILE A CA 1
ATOM 2048 C C . ILE A 1 256 ? 4.051 3.821 -29.895 1.00 24.65 256 ILE A C 1
ATOM 2049 O O . ILE A 1 256 ? 4.764 3.861 -30.873 1.00 24.60 256 ILE A O 1
ATOM 2054 N N . PRO A 1 257 ? 3.703 4.946 -29.256 1.00 25.37 257 PRO A N 1
ATOM 2055 C CA . PRO A 1 257 ? 4.361 6.143 -29.802 1.00 25.71 257 PRO A CA 1
ATOM 2056 C C . PRO A 1 257 ? 5.887 6.208 -29.578 1.00 26.84 257 PRO A C 1
ATOM 2057 O O . PRO A 1 257 ? 6.462 5.359 -28.902 1.00 26.92 257 PRO A O 1
ATOM 2061 N N . LYS A 1 258 ? 6.505 7.235 -30.156 1.00 27.69 258 LYS A N 1
ATOM 2062 C CA . LYS A 1 258 ? 7.853 7.645 -29.829 1.00 29.37 258 LYS A CA 1
ATOM 2063 C C . LYS A 1 258 ? 8.027 7.813 -28.306 1.00 30.02 258 LYS A C 1
ATOM 2064 O O . LYS A 1 258 ? 7.119 8.271 -27.612 1.00 29.66 258 LYS A O 1
ATOM 2070 N N . ALA A 1 259 ? 9.195 7.428 -27.799 1.00 31.30 259 ALA A N 1
ATOM 2071 C CA . ALA A 1 259 ? 9.495 7.504 -26.373 1.00 32.09 259 ALA A CA 1
ATOM 2072 C C . ALA A 1 259 ? 9.100 8.842 -25.741 1.00 32.89 259 ALA A C 1
ATOM 2073 O O . ALA A 1 259 ? 9.408 9.919 -26.284 1.00 33.07 259 ALA A O 1
ATOM 2075 N N . ILE A 1 260 ? 8.380 8.751 -24.621 1.00 33.45 260 ILE A N 1
ATOM 2076 C CA . ILE A 1 260 ? 8.044 9.878 -23.766 1.00 34.27 260 ILE A CA 1
ATOM 2077 C C . ILE A 1 260 ? 8.751 9.708 -22.399 1.00 35.38 260 ILE A C 1
ATOM 2078 O O . ILE A 1 260 ? 8.724 8.628 -21.803 1.00 34.69 260 ILE A O 1
ATOM 2083 N N . PHE A 1 261 ? 9.360 10.786 -21.897 1.00 36.56 261 PHE A N 1
ATOM 2084 C CA . PHE A 1 261 ? 10.099 10.741 -20.633 1.00 37.41 261 PHE A CA 1
ATOM 2085 C C . PHE A 1 261 ? 9.549 11.709 -19.577 1.00 38.97 261 PHE A C 1
ATOM 2086 O O . PHE A 1 261 ? 9.006 12.773 -19.923 1.00 39.17 261 PHE A O 1
ATOM 2094 N N . ASP A 1 262 ? 9.676 11.357 -18.293 1.00 40.45 262 ASP A N 1
ATOM 2095 C CA . ASP A 1 262 ? 9.427 12.366 -17.228 1.00 41.88 262 ASP A CA 1
ATOM 2096 C C . ASP A 1 262 ? 10.624 13.313 -17.028 1.00 42.57 262 ASP A C 1
ATOM 2097 O O . ASP A 1 262 ? 11.648 13.197 -17.722 1.00 43.03 262 ASP A O 1
ATOM 2102 N N . GLU A 1 263 ? 10.490 14.262 -16.100 1.00 43.29 263 GLU A N 1
ATOM 2103 C CA . GLU A 1 263 ? 11.524 15.278 -15.883 1.00 43.81 263 GLU A CA 1
ATOM 2104 C C . GLU A 1 263 ? 12.832 14.716 -15.314 1.00 43.56 263 GLU A C 1
ATOM 2105 O O . GLU A 1 263 ? 13.869 15.385 -15.359 1.00 44.34 263 GLU A O 1
ATOM 2111 N N . ASN A 1 264 ? 12.784 13.494 -14.789 1.00 43.34 264 ASN A N 1
ATOM 2112 C CA . ASN A 1 264 ? 13.979 12.794 -14.325 1.00 42.88 264 ASN A CA 1
ATOM 2113 C C . ASN A 1 264 ? 14.349 11.644 -15.269 1.00 41.89 264 ASN A C 1
ATOM 2114 O O . ASN A 1 264 ? 15.049 10.702 -14.888 1.00 41.82 264 ASN A O 1
ATOM 2119 N N . GLN A 1 265 ? 13.865 11.763 -16.509 1.00 40.80 265 GLN A N 1
ATOM 2120 C CA . GLN A 1 265 ? 14.260 10.928 -17.677 1.00 39.28 265 GLN A CA 1
ATOM 2121 C C . GLN A 1 265 ? 13.816 9.465 -17.616 1.00 37.62 265 GLN A C 1
ATOM 2122 O O . GLN A 1 265 ? 14.314 8.621 -18.364 1.00 36.92 265 GLN A O 1
ATOM 2128 N N . GLN A 1 266 ? 12.872 9.163 -16.726 1.00 36.40 266 GLN A N 1
ATOM 2129 C CA . GLN A 1 266 ? 12.284 7.821 -16.668 1.00 34.43 266 GLN A CA 1
ATOM 2130 C C . GLN A 1 266 ? 11.200 7.747 -17.739 1.00 32.52 266 GLN A C 1
ATOM 2131 O O . GLN A 1 266 ? 10.363 8.660 -17.861 1.00 32.51 266 GLN A O 1
ATOM 2137 N N . ARG A 1 267 ? 11.221 6.666 -18.512 1.00 29.86 267 ARG A N 1
ATOM 2138 C CA . ARG A 1 267 ? 10.269 6.471 -19.601 1.00 26.95 267 ARG A CA 1
ATOM 2139 C C . ARG A 1 267 ? 8.829 6.215 -19.089 1.00 25.78 267 ARG A C 1
ATOM 2140 O O . ARG A 1 267 ? 8.663 5.477 -18.112 1.00 25.89 267 ARG A O 1
ATOM 2148 N N . LEU A 1 268 ? 7.835 6.807 -19.772 1.00 23.83 268 LEU A N 1
ATOM 2149 C CA . LEU A 1 268 ? 6.390 6.700 -19.485 1.00 23.72 268 LEU A CA 1
ATOM 2150 C C . LEU A 1 268 ? 5.732 5.643 -20.377 1.00 23.97 268 LEU A C 1
ATOM 2151 O O . LEU A 1 268 ? 6.054 5.582 -21.571 1.00 24.25 268 LEU A O 1
ATOM 2156 N N . PRO A 1 269 ? 4.840 4.792 -19.808 1.00 23.88 269 PRO A N 1
ATOM 2157 C CA . PRO A 1 269 ? 4.221 3.664 -20.553 1.00 24.91 269 PRO A CA 1
ATOM 2158 C C . PRO A 1 269 ? 3.013 3.999 -21.490 1.00 26.17 269 PRO A C 1
ATOM 2159 O O . PRO A 1 269 ? 1.893 3.494 -21.251 1.00 27.19 269 PRO A O 1
ATOM 2163 N N . ALA A 1 270 ? 3.237 4.743 -22.561 1.00 25.12 270 ALA A N 1
ATOM 2164 C CA . ALA A 1 270 ? 2.142 5.126 -23.450 1.00 24.58 270 ALA A CA 1
ATOM 2165 C C . ALA A 1 270 ? 1.795 4.001 -24.430 1.00 23.74 270 ALA A C 1
ATOM 2166 O O . ALA A 1 270 ? 2.692 3.379 -25.068 1.00 23.52 270 ALA A O 1
ATOM 2168 N N . THR A 1 271 ? 0.491 3.813 -24.609 1.00 22.70 271 THR A N 1
ATOM 2169 C CA . THR A 1 271 ? -0.007 2.833 -25.558 1.00 24.19 271 THR A CA 1
ATOM 2170 C C . THR A 1 271 ? -1.407 3.159 -26.079 1.00 23.05 271 THR A C 1
ATOM 2171 O O . THR A 1 271 ? -2.264 3.644 -25.318 1.00 23.87 271 THR A O 1
ATOM 2175 N N . TYR A 1 272 ? -1.632 2.862 -27.367 1.00 20.08 272 TYR A N 1
ATOM 2176 C CA . TYR A 1 272 ? -2.907 3.081 -27.981 1.00 19.73 272 TYR A CA 1
ATOM 2177 C C . TYR A 1 272 ? -3.966 2.038 -27.638 1.00 18.69 272 TYR A C 1
ATOM 2178 O O . TYR A 1 272 ? -5.127 2.267 -27.901 1.00 18.70 272 TYR A O 1
ATOM 2187 N N . VAL A 1 273 ? -3.554 0.912 -27.041 1.00 18.60 273 VAL A N 1
ATOM 2188 C CA . VAL A 1 273 ? -4.437 -0.199 -26.698 1.00 19.02 273 VAL A CA 1
ATOM 2189 C C . VAL A 1 273 ? -5.346 0.171 -25.489 1.00 19.46 273 VAL A C 1
ATOM 2190 O O . VAL A 1 273 ? -6.366 -0.493 -25.247 1.00 18.77 273 VAL A O 1
ATOM 2194 N N . ASN A 1 274 ? -5.014 1.276 -24.798 1.00 19.49 274 ASN A N 1
ATOM 2195 C CA . ASN A 1 274 ? -5.767 1.703 -23.600 1.00 19.33 274 ASN A CA 1
ATOM 2196 C C . ASN A 1 274 ? -6.919 2.606 -24.038 1.00 18.37 274 ASN A C 1
ATOM 2197 O O . ASN A 1 274 ? -7.134 3.667 -23.503 1.00 18.91 274 ASN A O 1
ATOM 2202 N N . PHE A 1 275 ? -7.658 2.141 -25.029 1.00 17.65 275 PHE A N 1
ATOM 2203 C CA . PHE A 1 275 ? -8.879 2.777 -25.518 1.00 17.26 275 PHE A CA 1
ATOM 2204 C C . PHE A 1 275 ? -10.108 2.495 -24.603 1.00 18.20 275 PHE A C 1
ATOM 2205 O O . PHE A 1 275 ? -10.079 1.621 -23.713 1.00 17.51 275 PHE A O 1
ATOM 2213 N N . LEU A 1 276 ? -11.197 3.218 -24.843 1.00 17.60 276 LEU A N 1
ATOM 2214 C CA . LEU A 1 276 ? -12.471 2.870 -24.253 1.00 18.05 276 LEU A CA 1
ATOM 2215 C C . LEU A 1 276 ? -13.460 2.606 -25.378 1.00 18.17 276 LEU A C 1
ATOM 2216 O O . LEU A 1 276 ? -13.668 3.480 -26.202 1.00 17.89 276 LEU A O 1
ATOM 2221 N N . LEU A 1 277 ? -14.078 1.429 -25.360 1.00 15.98 277 LEU A N 1
ATOM 2222 C CA . LEU A 1 277 ? -15.222 1.119 -26.192 1.00 18.05 277 LEU A CA 1
ATOM 2223 C C . LEU A 1 277 ? -16.440 1.689 -25.490 1.00 17.57 277 LEU A C 1
ATOM 2224 O O . LEU A 1 277 ? -16.758 1.310 -24.345 1.00 16.53 277 LEU A O 1
ATOM 2229 N N . CYS A 1 278 ? -17.073 2.676 -26.117 1.00 20.09 278 CYS A N 1
ATOM 2230 C CA . CYS A 1 278 ? -18.111 3.433 -25.433 1.00 19.74 278 CYS A CA 1
ATOM 2231 C C . CYS A 1 278 ? -19.396 3.668 -26.266 1.00 20.06 278 CYS A C 1
ATOM 2232 O O . CYS A 1 278 ? -19.530 4.691 -26.915 1.00 19.11 278 CYS A O 1
ATOM 2235 N N . ASN A 1 279 ? -20.308 2.703 -26.216 1.00 20.45 279 ASN A N 1
ATOM 2236 C CA . ASN A 1 279 ? -21.493 2.654 -27.045 1.00 21.56 279 ASN A CA 1
ATOM 2237 C C . ASN A 1 279 ? -21.242 2.896 -28.557 1.00 21.91 279 ASN A C 1
ATOM 2238 O O . ASN A 1 279 ? -20.586 2.061 -29.211 1.00 20.65 279 ASN A O 1
ATOM 2243 N N . ASP A 1 280 ? -21.745 4.021 -29.087 1.00 22.12 280 ASP A N 1
ATOM 2244 C CA . ASP A 1 280 ? -21.517 4.416 -30.503 1.00 23.56 280 ASP A CA 1
ATOM 2245 C C . ASP A 1 280 ? -20.062 4.812 -30.855 1.00 23.22 280 ASP A C 1
ATOM 2246 O O . ASP A 1 280 ? -19.752 5.060 -32.028 1.00 23.39 280 ASP A O 1
ATOM 2251 N N . ALA A 1 281 ? -19.174 4.856 -29.856 1.00 21.67 281 ALA A N 1
ATOM 2252 C CA . ALA A 1 281 ? -17.881 5.486 -30.045 1.00 21.07 281 ALA A CA 1
ATOM 2253 C C . ALA A 1 281 ? -16.755 4.604 -29.549 1.00 20.85 281 ALA A C 1
ATOM 2254 O O . ALA A 1 281 ? -16.865 3.986 -28.491 1.00 20.16 281 ALA A O 1
ATOM 2256 N N . LEU A 1 282 ? -15.676 4.580 -30.317 1.00 20.62 282 LEU A N 1
ATOM 2257 C CA . LEU A 1 282 ? -14.377 4.130 -29.847 1.00 20.50 282 LEU A CA 1
ATOM 2258 C C . LEU A 1 282 ? -13.512 5.348 -29.511 1.00 21.08 282 LEU A C 1
ATOM 2259 O O . LEU A 1 282 ? -13.086 6.091 -30.387 1.00 20.47 282 LEU A O 1
ATOM 2264 N N . ILE A 1 283 ? -13.259 5.543 -28.218 1.00 20.96 283 ILE A N 1
ATOM 2265 C CA . ILE A 1 283 ? -12.433 6.643 -27.741 1.00 20.70 283 ILE A CA 1
ATOM 2266 C C . ILE A 1 283 ? -11.024 6.183 -27.419 1.00 20.81 283 ILE A C 1
ATOM 2267 O O . ILE A 1 283 ? -10.783 5.267 -26.637 1.00 21.41 283 ILE A O 1
ATOM 2272 N N . VAL A 1 284 ? -10.081 6.854 -28.039 1.00 20.46 284 VAL A N 1
ATOM 2273 C CA . VAL A 1 284 ? -8.765 6.338 -28.196 1.00 19.68 284 VAL A CA 1
ATOM 2274 C C . VAL A 1 284 ? -7.818 7.369 -27.647 1.00 20.28 284 VAL A C 1
ATOM 2275 O O . VAL A 1 284 ? -7.954 8.540 -27.984 1.00 19.99 284 VAL A O 1
ATOM 2279 N N . PRO A 1 285 ? -6.863 6.947 -26.791 1.00 20.44 285 PRO A N 1
ATOM 2280 C CA . PRO A 1 285 ? -5.847 7.873 -26.277 1.00 21.80 285 PRO A CA 1
ATOM 2281 C C . PRO A 1 285 ? -4.916 8.325 -27.403 1.00 22.87 285 PRO A C 1
ATOM 2282 O O . PRO A 1 285 ? -4.520 7.503 -28.223 1.00 22.85 285 PRO A O 1
ATOM 2286 N N . THR A 1 286 ? -4.555 9.604 -27.401 1.00 23.87 286 THR A N 1
ATOM 2287 C CA . THR A 1 286 ? -3.501 10.156 -28.274 1.00 25.53 286 THR A CA 1
ATOM 2288 C C . THR A 1 286 ? -2.449 10.803 -27.376 1.00 25.12 286 THR A C 1
ATOM 2289 O O . THR A 1 286 ? -2.715 11.104 -26.205 1.00 23.71 286 THR A O 1
ATOM 2293 N N . TYR A 1 287 ? -1.258 10.988 -27.928 1.00 26.08 287 TYR A N 1
ATOM 2294 C CA . TYR A 1 287 ? -0.082 11.330 -27.136 1.00 27.03 287 TYR A CA 1
ATOM 2295 C C . TYR A 1 287 ? 0.734 12.503 -27.706 1.00 28.06 287 TYR A C 1
ATOM 2296 O O . TYR A 1 287 ? 1.928 12.654 -27.413 1.00 28.32 287 TYR A O 1
ATOM 2305 N N . ASN A 1 288 ? 0.055 13.358 -28.476 1.00 28.34 288 ASN A N 1
ATOM 2306 C CA . ASN A 1 288 ? 0.705 14.436 -29.231 1.00 29.35 288 ASN A CA 1
ATOM 2307 C C . ASN A 1 288 ? 1.922 13.894 -30.025 1.00 29.09 288 ASN A C 1
ATOM 2308 O O . ASN A 1 288 ? 3.007 14.490 -30.070 1.00 29.13 288 ASN A O 1
ATOM 2313 N N . ASP A 1 289 ? 1.708 12.719 -30.614 1.00 29.35 289 ASP A N 1
ATOM 2314 C CA . ASP A 1 289 ? 2.687 12.010 -31.421 1.00 29.11 289 ASP A CA 1
ATOM 2315 C C . ASP A 1 289 ? 2.260 12.144 -32.878 1.00 27.85 289 ASP A C 1
ATOM 2316 O O . ASP A 1 289 ? 1.069 12.052 -33.169 1.00 27.45 289 ASP A O 1
ATOM 2321 N N . PRO A 1 290 ? 3.210 12.384 -33.810 1.00 27.86 290 PRO A N 1
ATOM 2322 C CA . PRO A 1 290 ? 2.867 12.315 -35.261 1.00 27.16 290 PRO A CA 1
ATOM 2323 C C . PRO A 1 290 ? 2.086 11.059 -35.709 1.00 27.21 290 PRO A C 1
ATOM 2324 O O . PRO A 1 290 ? 1.237 11.149 -36.600 1.00 26.90 290 PRO A O 1
ATOM 2328 N N . LYS A 1 291 ? 2.330 9.923 -35.051 1.00 25.99 291 LYS A N 1
ATOM 2329 C CA . LYS A 1 291 ? 1.627 8.691 -35.346 1.00 26.27 291 LYS A CA 1
ATOM 2330 C C . LYS A 1 291 ? 0.188 8.628 -34.787 1.00 24.90 291 LYS A C 1
ATOM 2331 O O . LYS A 1 291 ? -0.518 7.677 -35.070 1.00 24.43 291 LYS A O 1
ATOM 2337 N N . ASP A 1 292 ? -0.263 9.651 -34.030 1.00 24.61 292 ASP A N 1
ATOM 2338 C CA . ASP A 1 292 ? -1.633 9.663 -33.479 1.00 23.10 292 ASP A CA 1
ATOM 2339 C C . ASP A 1 292 ? -2.707 9.496 -34.547 1.00 22.60 292 ASP A C 1
ATOM 2340 O O . ASP A 1 292 ? -3.555 8.590 -34.445 1.00 21.68 292 ASP A O 1
ATOM 2345 N N . ALA A 1 293 ? -2.692 10.381 -35.563 1.00 20.47 293 ALA A N 1
ATOM 2346 C CA . ALA A 1 293 ? -3.666 10.269 -36.665 1.00 19.63 293 ALA A CA 1
ATOM 2347 C C . ALA A 1 293 ? -3.654 8.903 -37.379 1.00 18.82 293 ALA A C 1
ATOM 2348 O O . ALA A 1 293 ? -4.707 8.372 -37.713 1.00 18.76 293 ALA A O 1
ATOM 2350 N N . LEU A 1 294 ? -2.470 8.355 -37.629 1.00 18.93 294 LEU A N 1
ATOM 2351 C CA . LEU A 1 294 ? -2.366 7.036 -38.243 1.00 18.55 294 LEU A CA 1
ATOM 2352 C C . LEU A 1 294 ? -3.059 5.946 -37.413 1.00 19.16 294 LEU A C 1
ATOM 2353 O O . LEU A 1 294 ? -3.690 5.014 -37.984 1.00 19.66 294 LEU A O 1
ATOM 2358 N N . ILE A 1 295 ? -2.913 6.029 -36.088 1.00 19.18 295 ILE A N 1
ATOM 2359 C CA . ILE A 1 295 ? -3.529 5.048 -35.177 1.00 19.69 295 ILE A CA 1
ATOM 2360 C C . ILE A 1 295 ? -5.019 5.093 -35.373 1.00 19.99 295 ILE A C 1
ATOM 2361 O O . ILE A 1 295 ? -5.648 4.056 -35.602 1.00 19.55 295 ILE A O 1
ATOM 2366 N N . LEU A 1 296 ? -5.551 6.317 -35.333 1.00 18.91 296 LEU A N 1
ATOM 2367 C CA . LEU A 1 296 ? -6.963 6.586 -35.434 1.00 20.69 296 LEU A CA 1
ATOM 2368 C C . LEU A 1 296 ? -7.528 6.140 -36.758 1.00 21.34 296 LEU A C 1
ATOM 2369 O O . LEU A 1 296 ? -8.615 5.562 -36.794 1.00 22.43 296 LEU A O 1
ATOM 2374 N N . GLU A 1 297 ? -6.794 6.378 -37.848 1.00 21.87 297 GLU A N 1
ATOM 2375 C CA . GLU A 1 297 ? -7.282 5.955 -39.173 1.00 22.23 297 GLU A CA 1
ATOM 2376 C C . GLU A 1 297 ? -7.229 4.447 -39.272 1.00 22.17 297 GLU A C 1
ATOM 2377 O O . GLU A 1 297 ? -8.122 3.802 -39.843 1.00 22.44 297 GLU A O 1
ATOM 2383 N N . THR A 1 298 ? -6.183 3.888 -38.676 1.00 21.83 298 THR A N 1
ATOM 2384 C CA . THR A 1 298 ? -6.003 2.437 -38.659 1.00 21.62 298 THR A CA 1
ATOM 2385 C C . THR A 1 298 ? -7.169 1.672 -38.049 1.00 21.69 298 THR A C 1
ATOM 2386 O O . THR A 1 298 ? -7.585 0.631 -38.602 1.00 20.42 298 THR A O 1
ATOM 2390 N N . LEU A 1 299 ? -7.623 2.153 -36.884 1.00 22.13 299 LEU A N 1
ATOM 2391 C CA . LEU A 1 299 ? -8.811 1.642 -36.176 1.00 23.00 299 LEU A CA 1
ATOM 2392 C C . LEU A 1 299 ? -10.151 1.903 -36.864 1.00 23.15 299 LEU A C 1
ATOM 2393 O O . LEU A 1 299 ? -11.052 1.073 -36.787 1.00 22.45 299 LEU A O 1
ATOM 2398 N N . LYS A 1 300 ? -10.299 3.043 -37.536 1.00 24.76 300 LYS A N 1
ATOM 2399 C CA . LYS A 1 300 ? -11.547 3.304 -38.280 1.00 26.13 300 LYS A CA 1
ATOM 2400 C C . LYS A 1 300 ? -11.917 2.186 -39.275 1.00 27.63 300 LYS A C 1
ATOM 2401 O O . LYS A 1 300 ? -13.096 1.946 -39.559 1.00 28.22 300 LYS A O 1
ATOM 2407 N N . GLN A 1 301 ? -10.900 1.498 -39.789 1.00 28.19 301 GLN A N 1
ATOM 2408 C CA . GLN A 1 301 ? -11.089 0.419 -40.753 1.00 29.62 301 GLN A CA 1
ATOM 2409 C C . GLN A 1 301 ? -11.706 -0.841 -40.187 1.00 29.39 301 GLN A C 1
ATOM 2410 O O . GLN A 1 301 ? -12.206 -1.668 -40.945 1.00 29.21 301 GLN A O 1
ATOM 2416 N N . HIS A 1 302 ? -11.658 -0.994 -38.864 1.00 29.04 302 HIS A N 1
ATOM 2417 C CA . HIS A 1 302 ? -12.020 -2.274 -38.221 1.00 29.51 302 HIS A CA 1
ATOM 2418 C C . HIS A 1 302 ? -13.240 -2.142 -37.309 1.00 29.01 302 HIS A C 1
ATOM 2419 O O . HIS A 1 302 ? -13.634 -3.104 -36.629 1.00 30.06 302 HIS A O 1
ATOM 2426 N N . THR A 1 303 ? -13.818 -0.951 -37.282 1.00 27.67 303 THR A N 1
ATOM 2427 C CA . THR A 1 303 ? -15.014 -0.701 -36.486 1.00 27.29 303 THR A CA 1
ATOM 2428 C C . THR A 1 303 ? -15.989 0.220 -37.220 1.00 27.48 303 THR A C 1
ATOM 2429 O O . THR A 1 303 ? -15.543 1.132 -37.903 1.00 27.43 303 THR A O 1
ATOM 2433 N N . PRO A 1 304 ? -17.315 -0.047 -37.101 1.00 27.52 304 PRO A N 1
ATOM 2434 C CA . PRO A 1 304 ? -18.410 0.824 -37.549 1.00 27.73 304 PRO A CA 1
ATOM 2435 C C . PRO A 1 304 ? -18.696 1.975 -36.592 1.00 27.82 304 PRO A C 1
ATOM 2436 O O . PRO A 1 304 ? -19.479 2.877 -36.932 1.00 26.91 304 PRO A O 1
ATOM 2440 N N . LEU A 1 305 ? -18.055 1.942 -35.410 1.00 27.85 305 LEU A N 1
ATOM 2441 C CA . LEU A 1 305 ? -18.143 3.011 -34.385 1.00 27.13 305 LEU A CA 1
ATOM 2442 C C . LEU A 1 305 ? -17.374 4.289 -34.752 1.00 26.66 305 LEU A C 1
ATOM 2443 O O . LEU A 1 305 ? -16.426 4.264 -35.525 1.00 27.36 305 LEU A O 1
ATOM 2448 N N . GLU A 1 306 ? -17.763 5.402 -34.153 1.00 26.82 306 GLU A N 1
ATOM 2449 C CA . GLU A 1 306 ? -17.051 6.676 -34.360 1.00 26.56 306 GLU A CA 1
ATOM 2450 C C . GLU A 1 306 ? -15.774 6.752 -33.529 1.00 25.91 306 GLU A C 1
ATOM 2451 O O . GLU A 1 306 ? -15.828 6.667 -32.309 1.00 26.46 306 GLU A O 1
ATOM 2457 N N . VAL A 1 307 ? -14.639 6.948 -34.194 1.00 25.83 307 VAL A N 1
ATOM 2458 C CA . VAL A 1 307 ? -13.311 7.040 -33.552 1.00 24.63 307 VAL A CA 1
ATOM 2459 C C . VAL A 1 307 ? -13.023 8.489 -33.166 1.00 25.95 307 VAL A C 1
ATOM 2460 O O . VAL A 1 307 ? -13.115 9.385 -34.019 1.00 24.44 307 VAL A O 1
ATOM 2464 N N . ILE A 1 308 ? -12.778 8.711 -31.857 1.00 25.97 308 ILE A N 1
ATOM 2465 C CA . ILE A 1 308 ? -12.425 10.000 -31.271 1.00 25.80 308 ILE A CA 1
ATOM 2466 C C . ILE A 1 308 ? -11.101 9.820 -30.544 1.00 26.28 308 ILE A C 1
ATOM 2467 O O . ILE A 1 308 ? -10.982 9.000 -29.588 1.00 26.06 308 ILE A O 1
ATOM 2472 N N . GLY A 1 309 ? -10.118 10.623 -30.928 1.00 25.49 309 GLY A N 1
ATOM 2473 C CA . GLY A 1 309 ? -8.941 10.787 -30.104 1.00 24.66 309 GLY A CA 1
ATOM 2474 C C . GLY A 1 309 ? -9.229 11.644 -28.888 1.00 24.94 309 GLY A C 1
ATOM 2475 O O . GLY A 1 309 ? -10.065 12.596 -28.938 1.00 24.99 309 GLY A O 1
ATOM 2476 N N . VAL A 1 310 ? -8.524 11.346 -27.806 1.00 23.48 310 VAL A N 1
ATOM 2477 C CA . VAL A 1 310 ? -8.531 12.228 -26.635 1.00 23.89 310 VAL A CA 1
ATOM 2478 C C . VAL A 1 310 ? -7.124 12.228 -26.047 1.00 23.90 310 VAL A C 1
ATOM 2479 O O . VAL A 1 310 ? -6.529 11.178 -25.845 1.00 22.90 310 VAL A O 1
ATOM 2483 N N . ASP A 1 311 ? -6.604 13.420 -25.794 1.00 23.43 311 ASP A N 1
ATOM 2484 C CA . ASP A 1 311 ? -5.262 13.633 -25.314 1.00 24.26 311 ASP A CA 1
ATOM 2485 C C . ASP A 1 311 ? -5.102 13.096 -23.900 1.00 24.31 311 ASP A C 1
ATOM 2486 O O . ASP A 1 311 ? -5.886 13.429 -23.010 1.00 23.77 311 ASP A O 1
ATOM 2491 N N . CYS A 1 312 ? -4.079 12.265 -23.717 1.00 24.15 312 CYS A N 1
ATOM 2492 C CA . CYS A 1 312 ? -3.774 11.604 -22.447 1.00 24.87 312 CYS A CA 1
ATOM 2493 C C . CYS A 1 312 ? -2.355 11.815 -21.939 1.00 24.46 312 CYS A C 1
ATOM 2494 O O . CYS A 1 312 ? -1.889 11.098 -21.053 1.00 27.50 312 CYS A O 1
ATOM 2497 N N . ASN A 1 313 ? -1.657 12.770 -22.515 1.00 23.29 313 ASN A N 1
ATOM 2498 C CA . ASN A 1 313 ? -0.358 13.202 -22.008 1.00 23.75 313 ASN A CA 1
ATOM 2499 C C . ASN A 1 313 ? -0.292 13.518 -20.503 1.00 23.63 313 ASN A C 1
ATOM 2500 O O . ASN A 1 313 ? 0.709 13.148 -19.821 1.00 24.17 313 ASN A O 1
ATOM 2505 N N . THR A 1 314 ? -1.330 14.178 -19.979 1.00 22.03 314 THR A N 1
ATOM 2506 C CA . THR A 1 314 ? -1.473 14.256 -18.500 1.00 22.49 314 THR A CA 1
ATOM 2507 C C . THR A 1 314 ? -1.627 12.913 -17.819 1.00 23.29 314 THR A C 1
ATOM 2508 O O . THR A 1 314 ? -0.899 12.653 -16.882 1.00 25.18 314 THR A O 1
ATOM 2512 N N . LEU A 1 315 ? -2.544 12.056 -18.284 1.00 23.42 315 LEU A N 1
ATOM 2513 C CA . LEU A 1 315 ? -2.744 10.734 -17.636 1.00 24.38 315 LEU A CA 1
ATOM 2514 C C . LEU A 1 315 ? -1.468 9.902 -17.481 1.00 24.25 315 LEU A C 1
ATOM 2515 O O . LEU A 1 315 ? -1.205 9.383 -16.392 1.00 24.09 315 LEU A O 1
ATOM 2520 N N . ILE A 1 316 ? -0.671 9.782 -18.555 1.00 24.42 316 ILE A N 1
ATOM 2521 C CA . ILE A 1 316 ? 0.580 8.998 -18.526 1.00 24.37 316 ILE A CA 1
ATOM 2522 C C . ILE A 1 316 ? 1.729 9.547 -17.667 1.00 26.26 316 ILE A C 1
ATOM 2523 O O . ILE A 1 316 ? 2.660 8.825 -17.363 1.00 27.14 316 ILE A O 1
ATOM 2528 N N . LYS A 1 317 ? 1.695 10.818 -17.307 1.00 27.99 317 LYS A N 1
ATOM 2529 C CA . LYS A 1 317 ? 2.570 11.299 -16.250 1.00 29.70 317 LYS A CA 1
ATOM 2530 C C . LYS A 1 317 ? 2.432 10.477 -14.968 1.00 29.82 317 LYS A C 1
ATOM 2531 O O . LYS A 1 317 ? 3.406 10.252 -14.256 1.00 30.23 317 LYS A O 1
ATOM 2537 N N . GLN A 1 318 ? 1.233 9.977 -14.692 1.00 29.78 318 GLN A N 1
ATOM 2538 C CA . GLN A 1 318 ? 1.059 9.135 -13.532 1.00 28.82 318 GLN A CA 1
ATOM 2539 C C . GLN A 1 318 ? 0.912 7.653 -13.927 1.00 28.05 318 GLN A C 1
ATOM 2540 O O . GLN A 1 318 ? 0.260 6.893 -13.225 1.00 24.39 318 GLN A O 1
ATOM 2546 N N . HIS A 1 319 ? 1.511 7.308 -15.073 1.00 27.57 319 HIS A N 1
ATOM 2547 C CA . HIS A 1 319 ? 1.837 5.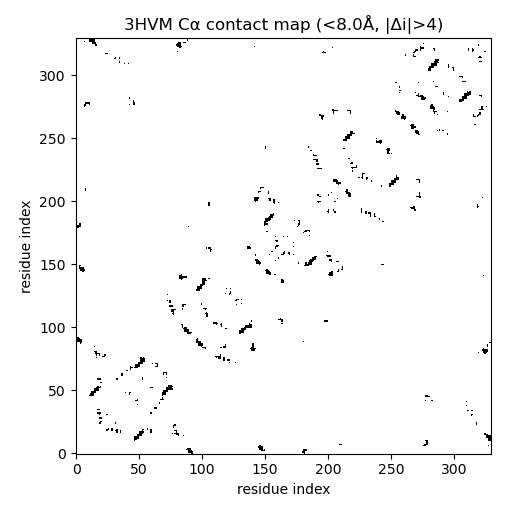932 -15.465 1.00 27.62 319 HIS A CA 1
ATOM 2548 C C . HIS A 1 319 ? 0.594 5.091 -15.815 1.00 26.35 319 HIS A C 1
ATOM 2549 O O . HIS A 1 319 ? 0.634 3.855 -15.804 1.00 27.26 319 HIS A O 1
ATOM 2556 N N . GLY A 1 320 ? -0.474 5.782 -16.191 1.00 24.61 320 GLY A N 1
ATOM 2557 C CA . GLY A 1 320 ? -1.734 5.165 -16.701 1.00 22.62 320 GLY A CA 1
ATOM 2558 C C . GLY A 1 320 ? -2.342 5.966 -17.844 1.00 21.85 320 GLY A C 1
ATOM 2559 O O . GLY A 1 320 ? -1.869 7.121 -18.139 1.00 22.77 320 GLY A O 1
ATOM 2560 N N . SER A 1 321 ? -3.357 5.400 -18.507 1.00 18.57 321 SER A N 1
ATOM 2561 C CA . SER A 1 321 ? -3.986 6.041 -19.655 1.00 17.03 321 SER A CA 1
ATOM 2562 C C . SER A 1 321 ? -5.530 5.962 -19.683 1.00 16.44 321 SER A C 1
ATOM 2563 O O . SER A 1 321 ? -6.113 5.727 -18.659 1.00 16.05 321 SER A O 1
ATOM 2566 N N . LEU A 1 322 ? -6.194 6.187 -20.820 1.00 16.27 322 LEU A N 1
ATOM 2567 C CA . LEU A 1 322 ? -7.697 6.429 -20.792 1.00 17.46 322 LEU A CA 1
ATOM 2568 C C . LEU A 1 322 ? -8.509 5.333 -20.157 1.00 17.69 322 LEU A C 1
ATOM 2569 O O . LEU A 1 322 ? -9.352 5.605 -19.333 1.00 17.52 322 LEU A O 1
ATOM 2574 N N . HIS A 1 323 ? -8.291 4.096 -20.621 1.00 16.65 323 HIS A N 1
ATOM 2575 C CA . HIS A 1 323 ? -9.064 2.961 -20.180 1.00 16.91 323 HIS A CA 1
ATOM 2576 C C . HIS A 1 323 ? -8.903 2.775 -18.661 1.00 15.64 323 HIS A C 1
ATOM 2577 O O . HIS A 1 323 ? -9.829 2.301 -18.011 1.00 15.27 323 HIS A O 1
ATOM 2584 N N . CYS A 1 324 ? -7.734 3.117 -18.139 1.00 14.29 324 CYS A N 1
ATOM 2585 C CA . CYS A 1 324 ? -7.436 2.889 -16.726 1.00 16.50 324 CYS A CA 1
ATOM 2586 C C . CYS A 1 324 ? -8.276 3.722 -15.809 1.00 16.03 324 CYS A C 1
ATOM 2587 O O . CYS A 1 324 ? -8.366 3.422 -14.618 1.00 16.68 324 CYS A O 1
ATOM 2590 N N . VAL A 1 325 ? -8.874 4.783 -16.358 1.00 16.92 325 VAL A N 1
ATOM 2591 C CA . VAL A 1 325 ? -9.582 5.789 -15.564 1.00 18.25 325 VAL A CA 1
ATOM 2592 C C . VAL A 1 325 ? -11.136 5.562 -15.593 1.00 17.42 325 VAL A C 1
ATOM 2593 O O . VAL A 1 325 ? -11.921 6.339 -15.067 1.00 18.50 325 VAL A O 1
ATOM 2597 N N . THR A 1 326 ? -11.545 4.424 -16.135 1.00 16.00 326 THR A N 1
ATOM 2598 C CA . THR A 1 326 ? -12.948 4.145 -16.402 1.00 14.94 326 THR A CA 1
ATOM 2599 C C . THR A 1 326 ? -13.351 2.801 -15.951 1.00 14.98 326 THR A C 1
ATOM 2600 O O . THR A 1 326 ? -12.572 1.869 -16.025 1.00 11.93 326 THR A O 1
ATOM 2604 N N . MET A 1 327 ? -14.628 2.650 -15.569 1.00 16.74 327 MET A N 1
ATOM 2605 C CA . MET A 1 327 ? -15.148 1.308 -15.559 1.00 16.55 327 MET A CA 1
ATOM 2606 C C . MET A 1 327 ? -16.515 1.286 -16.128 1.00 16.74 327 MET A C 1
ATOM 2607 O O . MET A 1 327 ? -17.368 2.022 -15.636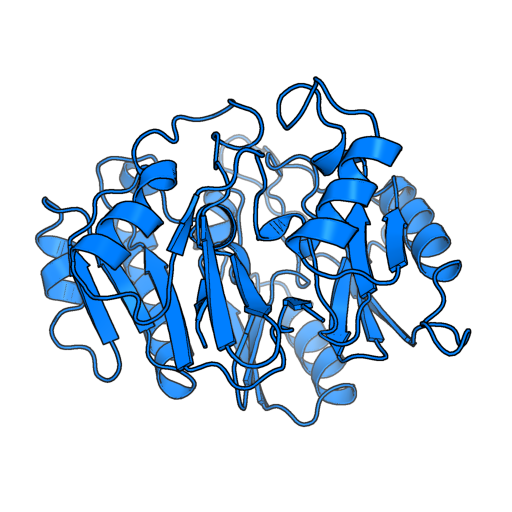 1.00 17.28 327 MET A O 1
ATOM 2612 N N . GLN A 1 328 ? -16.779 0.473 -17.163 1.00 15.83 328 GLN A N 1
ATOM 2613 C CA . GLN A 1 328 ? -18.172 0.543 -17.679 1.00 17.63 328 GLN A CA 1
ATOM 2614 C C . GLN A 1 328 ? -19.161 -0.123 -16.763 1.00 16.82 328 GLN A C 1
ATOM 2615 O O . GLN A 1 328 ? -18.832 -1.170 -16.162 1.00 17.87 328 GLN A O 1
ATOM 2621 N N . LEU A 1 329 ? -20.383 0.430 -16.700 1.00 18.84 329 LEU A N 1
ATOM 2622 C CA . LEU A 1 329 ? -21.498 -0.211 -15.970 1.00 19.19 329 LEU A CA 1
ATOM 2623 C C . LEU A 1 329 ? -22.729 -0.427 -16.865 1.00 20.63 329 LEU A C 1
ATOM 2624 O O . LEU A 1 329 ? -22.968 0.322 -17.812 1.00 20.49 329 LEU A O 1
ATOM 2629 N N . TYR A 1 330 ? -23.500 -1.461 -16.558 1.00 21.51 330 TYR A N 1
ATOM 2630 C CA . TYR A 1 330 ? -24.546 -1.951 -17.476 1.00 23.06 330 TYR A CA 1
ATOM 2631 C C . TYR A 1 330 ? -25.873 -1.720 -16.788 1.00 25.01 330 TYR A C 1
ATOM 2632 O O . TYR A 1 330 ? -25.873 -1.255 -15.628 1.00 26.51 330 TYR A O 1
#

Radius of gyration: 18.46 Å; Cα contacts (8 Å, |Δi|>4): 725; chains: 1; bounding box: 47×46×42 Å